Protein AF-A0A3A5MNB1-F1 (afdb_monomer_lite)

Structure (mmCIF, N/CA/C/O backbone):
data_AF-A0A3A5MNB1-F1
#
_entry.id   AF-A0A3A5MNB1-F1
#
loop_
_atom_site.group_PDB
_atom_site.id
_atom_site.type_symbol
_atom_site.label_atom_id
_atom_site.label_alt_id
_atom_site.label_comp_id
_atom_site.label_asym_id
_atom_site.label_entity_id
_atom_site.label_seq_id
_atom_site.pdbx_PDB_ins_code
_atom_site.Cartn_x
_atom_site.Cartn_y
_atom_site.Cartn_z
_atom_site.occupancy
_atom_site.B_iso_or_equiv
_atom_site.auth_seq_id
_atom_site.auth_comp_id
_atom_site.auth_asym_id
_atom_site.auth_atom_id
_atom_site.pdbx_PDB_model_num
ATOM 1 N N . MET A 1 1 ? -35.375 35.772 88.102 1.00 37.41 1 MET A N 1
ATOM 2 C CA . MET A 1 1 ? -34.578 37.012 88.128 1.00 37.41 1 MET A CA 1
ATOM 3 C C . MET A 1 1 ? -33.526 36.853 89.213 1.00 37.41 1 MET A C 1
ATOM 5 O O . MET A 1 1 ? -33.928 36.831 90.363 1.00 37.41 1 MET A O 1
ATOM 9 N N . ASP A 1 2 ? -32.268 36.664 88.779 1.00 49.31 2 ASP A N 1
ATOM 10 C CA . ASP A 1 2 ? -30.960 36.898 89.443 1.00 49.31 2 ASP A CA 1
ATOM 11 C C . ASP A 1 2 ? -30.655 36.373 90.870 1.00 49.31 2 ASP A C 1
ATOM 13 O O . ASP A 1 2 ? -31.575 36.096 91.631 1.00 49.31 2 ASP A O 1
ATOM 17 N N . PRO A 1 3 ? -29.378 36.327 91.332 1.00 60.47 3 PRO A N 1
ATOM 18 C CA . PRO A 1 3 ? -28.084 36.338 90.617 1.00 60.47 3 PRO A CA 1
ATOM 19 C C . PRO A 1 3 ? -26.981 35.405 91.219 1.00 60.47 3 PRO A C 1
ATOM 21 O O . PRO A 1 3 ? -27.085 34.886 92.323 1.00 60.47 3 PRO A O 1
ATOM 24 N N . ALA A 1 4 ? -25.887 35.257 90.458 1.00 50.78 4 ALA A N 1
ATOM 25 C CA . ALA A 1 4 ? -24.455 35.190 90.828 1.00 50.78 4 ALA A CA 1
ATOM 26 C C . ALA A 1 4 ? -23.924 34.448 92.089 1.00 50.78 4 ALA A C 1
ATOM 28 O O . ALA A 1 4 ? -24.257 34.756 93.228 1.00 50.78 4 ALA A O 1
ATOM 29 N N . GLY A 1 5 ? -22.876 33.631 91.873 1.00 47.22 5 GLY A N 1
ATOM 30 C CA . GLY A 1 5 ? -21.961 33.144 92.919 1.00 47.22 5 GLY A CA 1
ATOM 31 C C . GLY A 1 5 ? -20.650 32.536 92.381 1.00 47.22 5 GLY A C 1
ATOM 32 O O . GLY A 1 5 ? -20.536 31.327 92.217 1.00 47.22 5 GLY A O 1
ATOM 33 N N . HIS A 1 6 ? -19.643 33.376 92.110 1.00 47.00 6 HIS A N 1
ATOM 34 C CA . HIS A 1 6 ? -18.203 33.018 92.053 1.00 47.00 6 HIS A CA 1
ATOM 35 C C . HIS A 1 6 ? -17.701 32.557 93.457 1.00 47.00 6 HIS A C 1
ATOM 37 O O . HIS A 1 6 ? -18.416 32.877 94.406 1.00 47.00 6 HIS A O 1
ATOM 43 N N . PRO A 1 7 ? -16.510 31.914 93.691 1.00 57.72 7 PRO A N 1
ATOM 44 C CA . PRO A 1 7 ? -15.213 32.197 93.038 1.00 57.72 7 PRO A CA 1
ATOM 45 C C . PRO A 1 7 ? -14.119 31.078 92.932 1.00 57.72 7 PRO A C 1
ATOM 47 O O . PRO A 1 7 ? -14.108 30.059 93.611 1.00 57.72 7 PRO A O 1
ATOM 50 N N . ARG A 1 8 ? -13.130 31.376 92.069 1.00 53.75 8 ARG A N 1
ATOM 51 C CA . ARG A 1 8 ? -11.650 31.204 92.137 1.00 53.75 8 ARG A CA 1
ATOM 52 C C . ARG A 1 8 ? -11.013 30.124 93.040 1.00 53.75 8 ARG A C 1
ATOM 54 O O . ARG A 1 8 ? -11.062 30.241 94.260 1.00 53.75 8 ARG A O 1
ATOM 61 N N . ARG A 1 9 ? -10.139 29.287 92.445 1.00 47.34 9 ARG A N 1
ATOM 62 C CA . ARG A 1 9 ? -8.848 28.860 93.042 1.00 47.34 9 ARG A CA 1
ATOM 63 C C . ARG A 1 9 ? -7.743 28.696 91.984 1.00 47.34 9 ARG A C 1
ATOM 65 O O . ARG A 1 9 ? -7.874 27.923 91.046 1.00 47.34 9 ARG A O 1
ATOM 72 N N . ALA A 1 10 ? -6.642 29.410 92.194 1.00 47.03 10 ALA A N 1
ATOM 73 C CA . ALA A 1 10 ? -5.280 29.112 91.731 1.00 47.03 10 ALA A CA 1
ATOM 74 C C . ALA A 1 10 ? -4.413 28.934 93.005 1.00 47.03 10 ALA A C 1
ATOM 76 O O . ALA A 1 10 ? -4.957 29.100 94.101 1.00 47.03 10 ALA A O 1
ATOM 77 N N . PRO A 1 11 ? -3.076 28.779 92.962 1.00 63.47 11 PRO A N 1
ATOM 78 C CA . PRO A 1 11 ? -2.159 28.120 92.022 1.00 63.47 11 PRO A CA 1
ATOM 79 C C . PRO A 1 11 ? -1.345 27.019 92.761 1.00 63.47 11 PRO A C 1
ATOM 81 O O . PRO A 1 11 ? -1.539 26.816 93.957 1.00 63.47 11 PRO A O 1
ATOM 84 N N . ARG A 1 12 ? -0.379 26.355 92.102 1.00 49.97 12 ARG A N 1
ATOM 85 C CA . ARG A 1 12 ? 0.933 26.006 92.706 1.00 49.97 12 ARG A CA 1
ATOM 86 C C . ARG A 1 12 ? 1.904 25.450 91.661 1.00 49.97 12 ARG A C 1
ATOM 88 O O . ARG A 1 12 ? 1.736 24.358 91.132 1.00 49.97 12 ARG A O 1
ATOM 95 N N . GLN A 1 13 ? 2.933 26.249 91.395 1.00 53.44 13 GLN A N 1
ATOM 96 C CA . GLN A 1 13 ? 4.194 25.845 90.784 1.00 53.44 13 GLN A CA 1
ATOM 97 C C . GLN A 1 13 ? 4.962 24.934 91.752 1.00 53.44 13 GLN A C 1
ATOM 99 O O . GLN A 1 13 ? 4.942 25.199 92.950 1.00 53.44 13 GLN A O 1
ATOM 104 N N . CYS A 1 14 ? 5.682 23.934 91.237 1.00 44.31 14 CYS A N 1
ATOM 105 C CA . CYS A 1 14 ? 7.037 23.564 91.675 1.00 44.31 14 CYS A CA 1
ATOM 106 C C . CYS A 1 14 ? 7.476 22.274 90.977 1.00 44.31 14 CYS A C 1
ATOM 108 O O . CYS A 1 14 ? 6.927 21.220 91.270 1.00 44.31 14 CYS A O 1
ATOM 110 N N . ALA A 1 15 ? 8.501 22.338 90.125 1.00 54.41 15 ALA A N 1
ATOM 111 C CA . ALA A 1 15 ? 9.649 21.428 90.212 1.00 54.41 15 ALA A CA 1
ATOM 112 C C . ALA A 1 15 ? 10.662 21.710 89.093 1.00 54.41 15 ALA A C 1
ATOM 114 O O . ALA A 1 15 ? 10.531 21.278 87.952 1.00 54.41 15 ALA A O 1
ATOM 115 N N . ARG A 1 16 ? 11.738 22.394 89.487 1.00 53.56 16 ARG A N 1
ATOM 116 C CA . ARG A 1 16 ? 13.081 22.258 88.911 1.00 53.56 16 ARG A CA 1
ATOM 117 C C . ARG A 1 16 ? 13.456 20.779 88.740 1.00 53.56 16 ARG A C 1
ATOM 119 O O . ARG A 1 16 ? 13.298 20.027 89.699 1.00 53.56 16 ARG A O 1
ATOM 126 N N . ARG A 1 17 ? 14.134 20.426 87.640 1.00 51.06 17 ARG A N 1
ATOM 127 C CA . ARG A 1 17 ? 15.332 19.545 87.607 1.00 51.06 17 ARG A CA 1
ATOM 128 C C . ARG A 1 17 ? 15.901 19.519 86.178 1.00 51.06 17 ARG A C 1
ATOM 130 O O . ARG A 1 17 ? 15.206 19.164 85.244 1.00 51.06 17 ARG A O 1
ATOM 137 N N . ARG A 1 18 ? 17.045 20.174 85.963 1.00 51.56 18 ARG A N 1
ATOM 138 C CA . ARG A 1 18 ? 18.427 19.637 85.943 1.00 51.56 18 ARG A CA 1
ATOM 139 C C . ARG A 1 18 ? 18.874 19.154 84.552 1.00 51.56 18 ARG A C 1
ATOM 141 O O . ARG A 1 18 ? 18.341 18.209 83.992 1.00 51.56 18 ARG A O 1
ATOM 148 N N . HIS A 1 19 ? 19.902 19.855 84.079 1.00 50.97 19 HIS A N 1
ATOM 149 C CA . HIS A 1 19 ? 20.820 19.600 82.973 1.00 50.97 19 HIS A CA 1
ATOM 150 C C . HIS A 1 19 ? 21.087 18.129 82.617 1.00 50.97 19 HIS A C 1
ATOM 152 O O . HIS A 1 19 ? 21.447 17.332 83.480 1.00 50.97 19 HIS A O 1
ATOM 158 N N . ALA A 1 20 ? 21.083 17.837 81.314 1.00 51.41 20 ALA A N 1
ATOM 159 C CA . ALA A 1 20 ? 21.843 16.737 80.727 1.00 51.41 20 ALA A CA 1
ATOM 160 C C . ALA A 1 20 ? 22.465 17.204 79.400 1.00 51.41 20 ALA A C 1
ATOM 162 O O . ALA A 1 20 ? 21.772 17.468 78.418 1.00 51.41 20 ALA A O 1
ATOM 163 N N . ALA A 1 21 ? 23.789 17.344 79.403 1.00 52.84 21 ALA A N 1
ATOM 164 C CA . ALA A 1 21 ? 24.603 17.685 78.247 1.00 52.84 21 ALA A CA 1
ATOM 165 C C . ALA A 1 21 ? 24.550 16.561 77.194 1.00 52.84 21 ALA A C 1
ATOM 167 O O . ALA A 1 21 ? 24.907 15.418 77.480 1.00 52.84 21 ALA A O 1
ATOM 168 N N . ARG A 1 22 ? 24.128 16.877 75.962 1.00 53.31 22 ARG A N 1
ATOM 169 C CA . ARG A 1 22 ? 24.189 15.954 74.816 1.00 53.31 22 ARG A CA 1
ATOM 170 C C . ARG A 1 22 ? 25.455 16.214 74.000 1.00 53.31 22 ARG A C 1
ATOM 172 O O . ARG A 1 22 ? 25.640 17.291 73.445 1.00 53.31 22 ARG A O 1
ATOM 179 N N . ARG A 1 23 ? 26.315 15.194 73.944 1.00 56.03 23 ARG A N 1
ATOM 180 C CA . ARG A 1 23 ? 27.552 15.127 73.151 1.00 56.03 23 ARG A CA 1
ATOM 181 C C . ARG A 1 23 ? 27.249 15.228 71.642 1.00 56.03 23 ARG A C 1
ATOM 183 O O . ARG A 1 23 ? 26.359 14.513 71.181 1.00 56.03 23 ARG A O 1
ATOM 190 N N . PRO A 1 24 ? 27.988 16.034 70.856 1.00 52.94 24 PRO A N 1
ATOM 191 C CA . PRO A 1 24 ? 27.863 16.063 69.406 1.00 52.94 24 PRO A CA 1
ATOM 192 C C . PRO A 1 24 ? 28.887 15.109 68.779 1.00 52.94 24 PRO A C 1
ATOM 194 O O . PRO A 1 24 ? 30.092 15.310 68.884 1.00 52.94 24 PRO A O 1
ATOM 197 N N . GLY A 1 25 ? 28.426 14.058 68.108 1.00 57.09 25 GLY A N 1
ATOM 198 C CA . GLY A 1 25 ? 29.316 13.206 67.324 1.00 57.09 25 GLY A CA 1
ATOM 199 C C . GLY A 1 25 ? 28.624 11.939 66.852 1.00 57.09 25 GLY A C 1
ATOM 200 O O . GLY A 1 25 ? 27.993 11.265 67.653 1.00 57.09 25 GLY A O 1
ATOM 201 N N . LEU A 1 26 ? 28.795 11.622 65.563 1.00 54.38 26 LEU A N 1
ATOM 202 C CA . LEU A 1 26 ? 28.303 10.431 64.843 1.00 54.38 26 LEU A CA 1
ATOM 203 C C . LEU A 1 26 ? 26.939 10.555 64.136 1.00 54.38 26 LEU A C 1
ATOM 205 O O . LEU A 1 26 ? 26.104 9.663 64.214 1.00 54.38 26 LEU A O 1
ATOM 209 N N . VAL A 1 27 ? 26.739 11.605 63.330 1.00 55.19 27 VAL A N 1
ATOM 210 C CA . VAL A 1 27 ? 25.650 11.632 62.317 1.00 55.19 27 VAL A CA 1
ATOM 211 C C . VAL A 1 27 ? 26.186 11.570 60.872 1.00 55.19 27 VAL A C 1
ATOM 213 O O . VAL A 1 27 ? 25.425 11.570 59.911 1.00 55.19 27 VAL A O 1
ATOM 216 N N . ARG A 1 28 ? 27.507 11.462 60.655 1.00 56.56 28 ARG A N 1
ATOM 217 C CA . ARG A 1 28 ? 28.098 11.738 59.326 1.00 56.56 28 ARG A CA 1
ATOM 218 C C . ARG A 1 28 ? 28.548 10.556 58.462 1.00 56.56 28 ARG A C 1
ATOM 220 O O . ARG A 1 28 ? 29.124 10.801 57.409 1.00 56.56 28 ARG A O 1
ATOM 227 N N . ALA A 1 29 ? 28.257 9.302 58.814 1.00 53.03 29 ALA A N 1
ATOM 228 C CA . ALA A 1 29 ? 28.858 8.160 58.103 1.00 53.03 29 ALA A CA 1
ATOM 229 C C . ALA A 1 29 ? 27.889 7.109 57.527 1.00 53.03 29 ALA A C 1
ATOM 231 O O . ALA A 1 29 ? 28.344 6.044 57.124 1.00 53.03 29 ALA A O 1
ATOM 232 N N . ARG A 1 30 ? 26.572 7.364 57.439 1.00 54.22 30 ARG A N 1
ATOM 233 C CA . ARG A 1 30 ? 25.619 6.331 56.962 1.00 54.22 30 ARG A CA 1
ATOM 234 C C . ARG A 1 30 ? 24.941 6.587 55.616 1.00 54.22 30 ARG A C 1
ATOM 236 O O . ARG A 1 30 ? 24.311 5.677 55.092 1.00 54.22 30 ARG A O 1
ATOM 243 N N . ASN A 1 31 ? 25.112 7.760 55.000 1.00 55.84 31 ASN A N 1
ATOM 244 C CA . ASN A 1 31 ? 24.263 8.159 53.866 1.00 55.84 31 ASN A CA 1
ATOM 245 C C . ASN A 1 31 ? 24.917 8.127 52.467 1.00 55.84 31 ASN A C 1
ATOM 247 O O . ASN A 1 31 ? 24.410 8.741 51.535 1.00 55.84 31 ASN A O 1
ATOM 251 N N . ARG A 1 32 ? 26.044 7.422 52.278 1.00 52.84 32 ARG A N 1
ATOM 252 C CA . ARG A 1 32 ? 26.660 7.278 50.937 1.00 52.84 32 ARG A CA 1
ATOM 253 C C . ARG A 1 32 ? 26.306 5.978 50.206 1.00 52.84 32 ARG A C 1
ATOM 255 O O . ARG A 1 32 ? 26.454 5.921 48.991 1.00 52.84 32 ARG A O 1
ATOM 262 N N . ARG A 1 33 ? 25.793 4.952 50.898 1.00 52.28 33 ARG A N 1
ATOM 263 C CA . ARG A 1 33 ? 25.429 3.658 50.276 1.00 52.28 33 ARG A CA 1
ATOM 264 C C . ARG A 1 33 ? 23.977 3.573 49.783 1.00 52.28 33 ARG A C 1
ATOM 266 O O . ARG A 1 33 ? 23.669 2.688 48.996 1.00 52.28 33 ARG A O 1
ATOM 273 N N . ALA A 1 34 ? 23.104 4.505 50.172 1.00 52.91 34 ALA A N 1
ATOM 274 C CA . ALA A 1 34 ? 21.689 4.497 49.779 1.00 52.91 34 ALA A CA 1
ATOM 275 C C . ALA A 1 34 ? 21.407 5.115 48.391 1.00 52.91 34 ALA A C 1
ATOM 277 O O . ALA A 1 34 ? 20.325 4.934 47.847 1.00 52.91 34 ALA A O 1
ATOM 278 N N . ARG A 1 35 ? 22.374 5.811 47.774 1.00 52.25 35 ARG A N 1
ATOM 279 C CA . ARG A 1 35 ? 22.171 6.541 46.504 1.00 52.25 35 ARG A CA 1
ATOM 280 C C . ARG A 1 35 ? 22.392 5.729 45.220 1.00 52.25 35 ARG A C 1
ATOM 282 O O . ARG A 1 35 ? 22.275 6.286 44.138 1.00 52.25 35 ARG A O 1
ATOM 289 N N . ARG A 1 36 ? 22.707 4.431 45.308 1.00 53.47 36 ARG A N 1
ATOM 290 C CA . ARG A 1 36 ? 23.006 3.570 44.140 1.00 53.47 36 ARG A CA 1
ATOM 291 C C . ARG A 1 36 ? 21.905 2.552 43.797 1.00 53.47 36 ARG A C 1
ATOM 293 O O . ARG A 1 36 ? 22.197 1.556 43.152 1.00 53.47 36 ARG A O 1
ATOM 300 N N . ARG A 1 37 ? 20.657 2.758 44.238 1.00 57.97 37 ARG A N 1
ATOM 301 C CA . ARG A 1 37 ? 19.540 1.814 43.992 1.00 57.97 37 ARG A CA 1
ATOM 302 C C . ARG A 1 37 ? 18.418 2.342 43.084 1.00 57.97 37 ARG A C 1
ATOM 304 O O . ARG A 1 37 ? 17.466 1.616 42.847 1.00 57.97 37 ARG A O 1
ATOM 311 N N . HIS A 1 38 ? 18.534 3.562 42.553 1.00 59.31 38 HIS A N 1
ATOM 312 C CA . HIS A 1 38 ? 17.475 4.199 41.747 1.00 59.31 38 HIS A CA 1
ATOM 313 C C . HIS A 1 38 ? 17.846 4.475 40.283 1.00 59.31 38 HIS A C 1
ATOM 315 O O . HIS A 1 38 ? 17.086 5.134 39.582 1.00 59.31 38 HIS A O 1
ATOM 321 N N . LEU A 1 39 ? 18.986 3.979 39.795 1.00 62.22 39 LEU A N 1
ATOM 322 C CA . LEU A 1 39 ? 19.275 4.019 38.361 1.00 62.22 39 LEU A CA 1
ATOM 323 C C . LEU A 1 39 ? 18.519 2.857 37.710 1.00 62.22 39 LEU A C 1
ATOM 325 O O . LEU A 1 39 ? 19.043 1.751 37.607 1.00 62.22 39 LEU A O 1
ATOM 329 N N . GLY A 1 40 ? 17.252 3.099 37.360 1.00 71.12 40 GLY A N 1
ATOM 330 C CA . GLY A 1 40 ? 16.508 2.224 36.454 1.00 71.12 40 GLY A CA 1
ATOM 331 C C . GLY A 1 40 ? 17.258 2.073 35.124 1.00 71.12 40 GLY A C 1
ATOM 332 O O . GLY A 1 40 ? 18.149 2.881 34.838 1.00 71.12 40 GLY A O 1
ATOM 333 N N . PRO A 1 41 ? 16.947 1.043 34.317 1.00 74.81 41 PRO A N 1
ATOM 334 C CA . PRO A 1 41 ? 17.569 0.890 33.010 1.00 74.81 41 PRO A CA 1
ATOM 335 C C . PRO A 1 41 ? 17.393 2.198 32.236 1.00 74.81 41 PRO A C 1
ATOM 337 O O . PRO A 1 41 ? 16.278 2.702 32.105 1.00 74.81 41 PRO A O 1
ATOM 340 N N . VAL A 1 42 ? 18.504 2.779 31.779 1.00 67.62 42 VAL A N 1
ATOM 341 C CA . V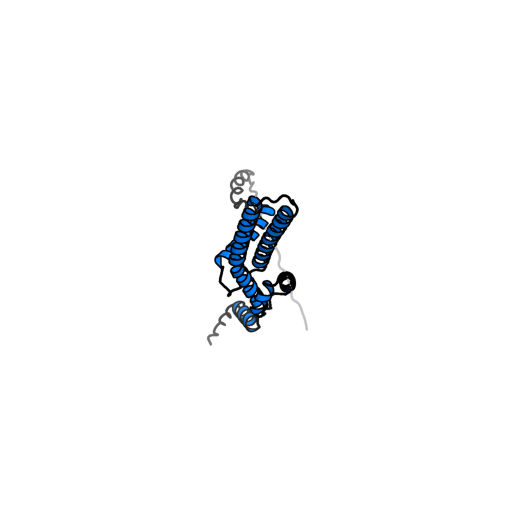AL A 1 42 ? 18.469 3.926 30.874 1.00 67.62 42 VAL A CA 1
ATOM 342 C C . VAL A 1 42 ? 17.827 3.413 29.593 1.00 67.62 42 VAL A C 1
ATOM 344 O O . VAL A 1 42 ? 18.467 2.704 28.818 1.00 67.62 42 VAL A O 1
ATOM 347 N N . VAL A 1 43 ? 16.538 3.699 29.414 1.00 74.56 43 VAL A N 1
ATOM 348 C CA . VAL A 1 43 ? 15.846 3.454 28.152 1.00 74.56 43 VAL A CA 1
ATOM 349 C C . VAL A 1 43 ? 16.493 4.398 27.150 1.00 74.56 43 VAL A C 1
ATOM 351 O O . VAL A 1 43 ? 16.275 5.607 27.175 1.00 74.56 43 VAL A O 1
ATOM 354 N N . VAL A 1 44 ? 17.391 3.853 26.333 1.00 75.75 44 VAL A N 1
ATOM 355 C CA . VAL A 1 44 ? 17.963 4.577 25.204 1.00 75.75 44 VAL A CA 1
ATOM 356 C C . VAL A 1 44 ? 16.842 4.697 24.184 1.00 75.75 44 VAL A C 1
ATOM 358 O O . VAL A 1 44 ? 16.573 3.757 23.437 1.00 75.75 44 VAL A O 1
ATOM 361 N N . GLU A 1 45 ? 16.145 5.832 24.211 1.00 75.19 45 GLU A N 1
ATOM 362 C CA . GLU A 1 45 ? 15.116 6.145 23.227 1.00 75.19 45 GLU A CA 1
ATOM 363 C C . GLU A 1 45 ? 15.728 6.037 21.823 1.00 75.19 45 GLU A C 1
ATOM 365 O O . GLU A 1 45 ? 16.799 6.608 21.564 1.00 75.19 45 GLU A O 1
ATOM 370 N N . PRO A 1 46 ? 15.108 5.280 20.903 1.00 71.00 46 PRO A N 1
ATOM 371 C CA . PRO A 1 46 ? 15.581 5.235 19.535 1.00 71.00 46 PRO A CA 1
ATOM 372 C C . PRO A 1 46 ? 15.559 6.657 18.974 1.00 71.00 46 PRO A C 1
ATOM 374 O O . PRO A 1 46 ? 14.554 7.359 19.066 1.00 71.00 46 PRO A O 1
ATOM 377 N N . GLY A 1 47 ? 16.671 7.077 18.363 1.00 81.12 47 GLY A N 1
ATOM 378 C CA . GLY A 1 47 ? 16.715 8.353 17.654 1.00 81.12 47 GLY A CA 1
ATOM 379 C C . GLY A 1 47 ? 15.540 8.470 16.669 1.00 81.12 47 GLY A C 1
ATOM 380 O O . GLY A 1 47 ? 15.069 7.447 16.156 1.00 81.12 47 GLY A O 1
ATOM 381 N N . PRO A 1 48 ? 15.070 9.692 16.369 1.00 81.25 48 PRO A N 1
ATOM 382 C CA . PRO A 1 48 ? 13.804 9.924 15.669 1.00 81.25 48 PRO A CA 1
ATOM 383 C C . PRO A 1 48 ? 13.695 9.142 14.351 1.00 81.25 48 PRO A C 1
ATOM 385 O O . PRO A 1 48 ? 12.657 8.555 14.057 1.00 81.25 48 PRO A O 1
ATOM 388 N N . LEU A 1 49 ? 14.796 9.024 13.605 1.00 81.19 49 LEU A N 1
ATOM 389 C CA . LEU A 1 49 ? 14.851 8.274 12.347 1.00 81.19 49 LEU A CA 1
ATOM 390 C C . LEU A 1 49 ? 14.623 6.763 12.530 1.00 81.19 49 LEU A C 1
ATOM 392 O O . LEU A 1 49 ? 13.951 6.130 11.719 1.00 81.19 49 LEU A O 1
ATOM 396 N N . ARG A 1 50 ? 15.133 6.176 13.619 1.00 79.88 50 ARG A N 1
ATOM 397 C CA . ARG A 1 50 ? 14.956 4.746 13.923 1.00 79.88 50 ARG A CA 1
ATOM 398 C C . ARG A 1 50 ? 13.532 4.454 14.379 1.00 79.88 50 ARG A C 1
ATOM 400 O O . ARG A 1 50 ? 12.984 3.421 14.013 1.00 79.88 50 ARG A O 1
ATOM 407 N N . ALA A 1 51 ? 12.918 5.374 15.123 1.00 81.25 51 ALA A N 1
ATOM 408 C CA . ALA A 1 51 ? 11.524 5.256 15.538 1.00 81.25 51 ALA A CA 1
ATOM 409 C C . ALA A 1 51 ? 10.561 5.303 14.339 1.00 81.25 51 ALA A C 1
ATOM 411 O O . ALA A 1 51 ? 9.580 4.564 14.296 1.00 81.25 51 ALA A O 1
ATOM 412 N N . VAL A 1 52 ? 10.845 6.154 13.351 1.00 80.50 52 VAL A N 1
ATOM 413 C CA . VAL A 1 52 ? 10.074 6.251 12.102 1.00 80.50 52 VAL A CA 1
ATOM 414 C C . VAL A 1 52 ? 10.219 4.972 11.273 1.00 80.50 52 VAL A C 1
ATOM 416 O O . VAL A 1 52 ? 9.216 4.366 10.899 1.00 80.50 52 VAL A O 1
ATOM 419 N N . ALA A 1 53 ? 11.452 4.500 11.066 1.00 79.50 53 ALA A N 1
ATOM 420 C CA . ALA A 1 53 ? 11.712 3.262 10.331 1.00 79.50 53 ALA A CA 1
ATOM 421 C C . ALA A 1 53 ? 11.076 2.030 11.003 1.00 79.50 53 ALA A C 1
ATOM 423 O O . ALA A 1 53 ? 10.500 1.185 10.323 1.00 79.50 53 ALA A O 1
ATOM 424 N N . ALA A 1 54 ? 11.118 1.946 12.337 1.00 80.56 54 ALA A N 1
ATOM 425 C CA . ALA A 1 54 ? 10.492 0.858 13.085 1.00 80.56 54 ALA A CA 1
ATOM 426 C C . ALA A 1 54 ? 8.962 0.843 12.931 1.00 80.56 54 ALA A C 1
ATOM 428 O O . ALA A 1 54 ? 8.368 -0.227 12.824 1.00 80.56 54 ALA A O 1
ATOM 429 N N . GLN A 1 55 ? 8.318 2.013 12.875 1.00 82.12 55 GLN A N 1
ATOM 430 C CA . GLN A 1 55 ? 6.874 2.105 12.637 1.00 82.12 55 GLN A CA 1
ATOM 431 C C . GLN A 1 55 ? 6.496 1.673 11.218 1.00 82.12 55 GLN A C 1
ATOM 433 O O . GLN A 1 55 ? 5.518 0.947 11.049 1.00 82.12 55 GLN A O 1
ATOM 438 N N . ALA A 1 56 ? 7.290 2.068 10.219 1.00 80.31 56 ALA A N 1
ATOM 439 C CA . ALA A 1 56 ? 7.104 1.634 8.839 1.00 80.31 56 ALA A CA 1
ATOM 440 C C . ALA A 1 56 ? 7.252 0.110 8.708 1.00 80.31 56 ALA A C 1
ATOM 442 O O . ALA A 1 56 ? 6.356 -0.567 8.204 1.00 80.31 56 ALA A O 1
ATOM 443 N N . ALA A 1 57 ? 8.348 -0.441 9.236 1.00 79.75 57 ALA A N 1
ATOM 444 C CA . ALA A 1 57 ? 8.619 -1.875 9.208 1.00 79.75 57 ALA A CA 1
ATOM 445 C C . ALA A 1 57 ? 7.554 -2.679 9.971 1.00 79.75 57 ALA A C 1
ATOM 447 O O . ALA A 1 57 ? 7.087 -3.704 9.481 1.00 79.75 57 ALA A O 1
ATOM 448 N N . GLY A 1 58 ? 7.121 -2.190 11.137 1.00 81.06 58 GLY A N 1
ATOM 449 C CA . GLY A 1 58 ? 6.054 -2.809 11.923 1.00 81.06 58 GLY A CA 1
ATOM 450 C C . GLY A 1 58 ? 4.711 -2.836 11.191 1.00 81.06 58 GLY A C 1
ATOM 451 O O . GLY A 1 58 ? 3.999 -3.835 11.265 1.00 81.06 58 GLY A O 1
ATOM 452 N N . ALA A 1 59 ? 4.381 -1.785 10.435 1.00 81.44 59 ALA A N 1
ATOM 453 C CA . ALA A 1 59 ? 3.175 -1.755 9.612 1.00 81.44 59 ALA A CA 1
ATOM 454 C C . ALA A 1 59 ? 3.239 -2.778 8.470 1.00 81.44 59 ALA A C 1
ATOM 456 O O . ALA A 1 59 ? 2.311 -3.565 8.306 1.00 81.44 59 ALA A O 1
ATOM 457 N N . VAL A 1 60 ? 4.349 -2.823 7.725 1.00 79.94 60 VAL A N 1
ATOM 458 C CA . VAL A 1 60 ? 4.538 -3.796 6.635 1.00 79.94 60 VAL A CA 1
ATOM 459 C C . VAL A 1 60 ? 4.476 -5.232 7.168 1.00 79.94 60 VAL A C 1
ATOM 461 O O . VAL A 1 60 ? 3.795 -6.072 6.583 1.00 79.94 60 VAL A O 1
ATOM 464 N N . ALA A 1 61 ? 5.111 -5.506 8.312 1.00 78.62 61 ALA A N 1
ATOM 465 C CA . ALA A 1 61 ? 5.083 -6.820 8.952 1.00 78.62 61 ALA A CA 1
ATOM 466 C C . ALA A 1 61 ? 3.678 -7.216 9.444 1.00 78.62 61 ALA A C 1
ATOM 468 O O . ALA A 1 61 ? 3.268 -8.360 9.259 1.00 78.62 61 ALA A O 1
ATOM 469 N N . SER A 1 62 ? 2.921 -6.279 10.028 1.00 82.62 62 SER A N 1
ATOM 470 C CA . SER A 1 62 ? 1.529 -6.511 10.450 1.00 82.62 62 SER A CA 1
ATOM 471 C C . SER A 1 62 ? 0.645 -6.896 9.266 1.00 82.62 62 SER A C 1
ATOM 473 O O . SER A 1 62 ? -0.054 -7.912 9.305 1.00 82.62 62 SER A O 1
ATOM 475 N N . VAL A 1 63 ? 0.737 -6.128 8.177 1.00 78.50 63 VAL A N 1
ATOM 476 C CA . VAL A 1 63 ? -0.051 -6.361 6.965 1.00 78.50 63 VAL A CA 1
ATOM 477 C C . VAL A 1 63 ? 0.329 -7.688 6.309 1.00 78.50 63 VAL A C 1
ATOM 479 O O . VAL A 1 63 ? -0.559 -8.460 5.949 1.00 78.50 63 VAL A O 1
ATOM 482 N N . ALA A 1 64 ? 1.625 -8.006 6.232 1.00 76.69 64 ALA A N 1
ATOM 483 C CA . ALA A 1 64 ? 2.099 -9.298 5.741 1.00 76.69 64 ALA A CA 1
ATOM 484 C C . ALA A 1 64 ? 1.596 -10.472 6.605 1.00 76.69 64 ALA A C 1
ATOM 486 O O . ALA A 1 64 ? 1.204 -11.505 6.071 1.00 76.69 64 ALA A O 1
ATOM 487 N N . GLY A 1 65 ? 1.519 -10.306 7.930 1.00 78.12 65 GLY A N 1
ATOM 488 C CA . GLY A 1 65 ? 0.957 -11.312 8.839 1.00 78.12 65 GLY A CA 1
ATOM 489 C C . GLY A 1 65 ? -0.565 -11.486 8.729 1.00 78.12 65 GLY A C 1
ATOM 490 O O . GLY A 1 65 ? -1.112 -12.488 9.184 1.00 78.12 65 GLY A O 1
ATOM 491 N N . GLN A 1 66 ? -1.269 -10.529 8.121 1.00 81.19 66 GLN A N 1
ATOM 492 C CA . GLN A 1 66 ? -2.729 -10.522 7.962 1.00 81.19 66 GLN A CA 1
ATOM 493 C C . GLN A 1 66 ? -3.130 -10.471 6.482 1.00 81.19 66 GLN A C 1
ATOM 495 O O . GLN A 1 66 ? -4.183 -9.933 6.135 1.00 81.19 66 GLN A O 1
ATOM 500 N N . TYR A 1 67 ? -2.283 -11.042 5.628 1.00 73.94 67 TYR A N 1
ATOM 501 C CA . TYR A 1 67 ? -2.272 -10.890 4.175 1.00 73.94 67 TYR A CA 1
ATOM 502 C C . TYR A 1 67 ? -3.650 -10.976 3.493 1.00 73.94 67 TYR A C 1
ATOM 504 O O . TYR A 1 67 ? -3.998 -10.104 2.706 1.00 73.94 67 TYR A O 1
ATOM 512 N N . ALA A 1 68 ? -4.467 -11.977 3.840 1.00 83.00 68 ALA A N 1
ATOM 513 C CA . ALA A 1 68 ? -5.812 -12.182 3.279 1.00 83.00 68 ALA A CA 1
ATOM 514 C C . ALA A 1 68 ? -6.936 -12.035 4.324 1.00 83.00 68 ALA A C 1
ATOM 516 O O . ALA A 1 68 ? -8.032 -12.573 4.169 1.00 83.00 68 ALA A O 1
ATOM 517 N N . ARG A 1 69 ? -6.674 -11.335 5.435 1.00 82.94 69 ARG A N 1
ATOM 518 C CA . ARG A 1 69 ? -7.665 -11.144 6.501 1.00 82.94 69 ARG A CA 1
ATOM 519 C C . ARG A 1 69 ? -8.455 -9.861 6.254 1.00 82.94 69 ARG A C 1
ATOM 521 O O . ARG A 1 69 ? -7.936 -8.768 6.453 1.00 82.94 69 ARG A O 1
ATOM 528 N N . PHE A 1 70 ? -9.717 -9.980 5.852 1.00 79.56 70 PHE A N 1
ATOM 529 C CA . PHE A 1 70 ? -10.606 -8.832 5.591 1.00 79.56 70 PHE A CA 1
ATOM 530 C C . PHE A 1 70 ? -11.382 -8.354 6.830 1.00 79.56 70 PHE A C 1
ATOM 532 O O . PHE A 1 70 ? -12.062 -7.331 6.787 1.00 79.56 70 PHE A O 1
ATOM 539 N N . SER A 1 71 ? -11.281 -9.084 7.943 1.00 73.38 71 SER A N 1
ATOM 540 C CA . SER A 1 71 ? -11.956 -8.778 9.205 1.00 73.38 71 SER A CA 1
ATOM 541 C C . SER A 1 71 ? -10.992 -8.227 10.258 1.00 73.38 71 SER A C 1
ATOM 543 O O . SER A 1 71 ? -9.822 -8.610 10.321 1.00 73.38 71 SER A O 1
ATOM 545 N N . GLY A 1 72 ? -11.506 -7.347 11.118 1.00 76.25 72 GLY A N 1
ATOM 546 C CA . GLY A 1 72 ? -10.749 -6.692 12.186 1.00 76.25 72 GLY A CA 1
ATOM 547 C C . GLY A 1 72 ? -10.554 -5.198 11.940 1.00 76.25 72 GLY A C 1
ATOM 548 O O . GLY A 1 72 ? -11.006 -4.663 10.932 1.00 76.25 72 GLY A O 1
ATOM 549 N N . ARG A 1 73 ? -9.884 -4.532 12.883 1.00 70.12 73 ARG A N 1
ATOM 550 C CA . ARG A 1 73 ? -9.604 -3.093 12.825 1.00 70.12 73 ARG A CA 1
ATOM 551 C C . ARG A 1 73 ? -8.155 -2.862 12.427 1.00 70.12 73 ARG A C 1
ATOM 553 O O . ARG A 1 73 ? -7.265 -3.491 12.995 1.00 70.12 73 ARG A O 1
ATOM 560 N N . ALA A 1 74 ? -7.918 -1.953 11.491 1.00 74.88 74 ALA A N 1
ATOM 561 C CA . ALA A 1 74 ? -6.566 -1.476 11.207 1.00 74.88 74 ALA A CA 1
ATOM 562 C C . ALA A 1 74 ? -6.263 -0.275 12.113 1.00 74.88 74 ALA A C 1
ATOM 564 O O . ALA A 1 74 ? -7.171 0.474 12.484 1.00 74.88 74 ALA A O 1
ATOM 565 N N . THR A 1 75 ? -4.996 -0.012 12.447 1.00 80.31 75 THR A N 1
ATOM 566 C CA . THR A 1 75 ? -4.606 1.232 13.160 1.00 80.31 75 THR A CA 1
ATOM 567 C C . THR A 1 75 ? -4.241 2.346 12.177 1.00 80.31 75 THR A C 1
ATOM 569 O O . THR A 1 75 ? -3.911 2.073 11.020 1.00 80.31 75 THR A O 1
ATOM 572 N N . ARG A 1 76 ? -4.470 3.634 12.517 1.00 78.38 76 ARG A N 1
ATOM 573 C CA . ARG A 1 76 ? -4.368 4.714 11.496 1.00 78.38 76 ARG A CA 1
ATOM 574 C C . ARG A 1 76 ? -2.946 4.782 10.952 1.00 78.38 76 ARG A C 1
ATOM 576 O O . ARG A 1 76 ? -2.746 4.939 9.756 1.00 78.38 76 ARG A O 1
ATOM 583 N N . ARG A 1 77 ? -1.980 4.565 11.846 1.00 81.19 77 ARG A N 1
ATOM 584 C CA . ARG A 1 77 ? -0.554 4.484 11.535 1.00 81.19 77 ARG A CA 1
ATOM 585 C C . ARG A 1 77 ? -0.235 3.341 10.576 1.00 81.19 77 ARG A C 1
ATOM 587 O O . ARG A 1 77 ? 0.483 3.573 9.618 1.00 81.19 77 ARG A O 1
ATOM 594 N N . GLU A 1 78 ? -0.786 2.150 10.796 1.00 81.75 78 GLU A N 1
ATOM 595 C CA . GLU A 1 78 ? -0.579 0.993 9.913 1.00 81.75 78 GLU A CA 1
ATOM 596 C C . GLU A 1 78 ? -1.058 1.266 8.482 1.00 81.75 78 GLU A C 1
ATOM 598 O O . GLU A 1 78 ? -0.313 1.040 7.535 1.00 81.75 78 GLU A O 1
ATOM 603 N N . PHE A 1 79 ? -2.256 1.840 8.330 1.00 83.12 79 PHE A N 1
ATOM 604 C CA . PHE A 1 79 ? -2.793 2.223 7.021 1.00 83.12 79 PHE A CA 1
ATOM 605 C C . PHE A 1 79 ? -1.911 3.251 6.303 1.00 83.12 79 PHE A C 1
ATOM 607 O O . PHE A 1 79 ? -1.602 3.084 5.124 1.00 83.12 79 PHE A O 1
ATOM 614 N N . TRP A 1 80 ? -1.482 4.303 7.005 1.00 84.88 80 TRP A N 1
ATOM 615 C CA . TRP A 1 80 ? -0.653 5.353 6.414 1.00 84.88 80 TRP A CA 1
ATOM 616 C C . TRP A 1 80 ? 0.739 4.870 6.040 1.00 84.88 80 TRP A C 1
ATOM 618 O O . TRP A 1 80 ? 1.221 5.205 4.964 1.00 84.88 80 TRP A O 1
ATOM 628 N N . TRP A 1 81 ? 1.371 4.058 6.887 1.00 84.62 81 TRP A N 1
ATOM 629 C CA . TRP A 1 81 ? 2.680 3.490 6.581 1.00 84.62 81 TRP A CA 1
ATOM 630 C C . TRP A 1 81 ? 2.622 2.497 5.424 1.00 84.62 81 TRP A C 1
ATOM 632 O O . TRP A 1 81 ? 3.487 2.543 4.553 1.00 84.62 81 TRP A O 1
ATOM 642 N N . TRP A 1 82 ? 1.583 1.660 5.369 1.00 85.38 82 TRP A N 1
ATOM 643 C CA . TRP A 1 82 ? 1.339 0.778 4.229 1.00 85.38 82 TRP A CA 1
ATOM 644 C C . TRP A 1 82 ? 1.132 1.571 2.934 1.00 85.38 82 TRP A C 1
ATOM 646 O O . TRP A 1 82 ? 1.764 1.295 1.918 1.00 85.38 82 TRP A O 1
ATOM 656 N N . THR A 1 83 ? 0.307 2.616 2.989 1.00 84.44 83 THR A N 1
ATOM 657 C CA . THR A 1 83 ? 0.048 3.501 1.848 1.00 84.44 83 THR A CA 1
ATOM 658 C C . THR A 1 83 ? 1.319 4.219 1.395 1.00 84.44 83 THR A C 1
ATOM 660 O O . THR A 1 83 ? 1.618 4.235 0.208 1.00 84.44 83 THR A O 1
ATOM 663 N N . ALA A 1 84 ? 2.104 4.776 2.321 1.00 85.81 84 ALA A N 1
ATOM 664 C CA . ALA A 1 84 ? 3.364 5.444 2.008 1.00 85.81 84 ALA A CA 1
ATOM 665 C C . ALA A 1 84 ? 4.380 4.484 1.374 1.00 85.81 84 ALA A C 1
ATOM 667 O O . ALA A 1 84 ? 5.049 4.857 0.413 1.00 85.81 84 ALA A O 1
ATOM 668 N N . PHE A 1 85 ? 4.457 3.245 1.869 1.00 87.31 85 PHE A N 1
ATOM 669 C CA . PHE A 1 85 ? 5.282 2.194 1.278 1.00 87.31 85 PHE A CA 1
ATOM 670 C C . PHE A 1 85 ? 4.874 1.901 -0.172 1.00 87.31 85 PHE A C 1
ATOM 672 O O . PHE A 1 85 ? 5.728 1.921 -1.056 1.00 87.31 85 PHE A O 1
ATOM 679 N N . LEU A 1 86 ? 3.579 1.699 -0.438 1.00 86.81 86 LEU A N 1
ATOM 680 C CA . LEU A 1 86 ? 3.082 1.459 -1.796 1.00 86.81 86 LEU A CA 1
ATOM 681 C C . LEU A 1 86 ? 3.320 2.653 -2.723 1.00 86.81 86 LEU A C 1
ATOM 683 O O . LEU A 1 86 ? 3.778 2.470 -3.848 1.00 86.81 86 LEU A O 1
ATOM 687 N N . THR A 1 87 ? 3.058 3.874 -2.253 1.00 85.94 87 THR A N 1
ATOM 688 C CA . THR A 1 87 ? 3.301 5.096 -3.029 1.00 85.94 87 THR A CA 1
ATOM 689 C C . THR A 1 87 ? 4.782 5.248 -3.361 1.00 85.94 87 THR A C 1
ATOM 691 O O . THR A 1 87 ? 5.117 5.564 -4.501 1.00 85.94 87 THR A O 1
ATOM 694 N N . ALA A 1 88 ? 5.679 4.992 -2.404 1.00 87.62 88 ALA A N 1
ATOM 695 C CA . ALA A 1 88 ? 7.121 5.034 -2.631 1.00 87.62 88 ALA A CA 1
ATOM 696 C C . ALA A 1 88 ? 7.575 3.956 -3.625 1.00 87.62 88 ALA A C 1
ATOM 698 O O . ALA A 1 88 ? 8.363 4.254 -4.519 1.00 87.62 88 ALA A O 1
ATOM 699 N N . LEU A 1 89 ? 7.041 2.734 -3.514 1.00 87.44 89 LEU A N 1
ATOM 700 C CA . LEU A 1 89 ? 7.329 1.635 -4.434 1.00 87.44 89 LEU A CA 1
ATOM 701 C C . LEU A 1 89 ? 6.913 1.985 -5.871 1.00 87.44 89 LEU A C 1
ATOM 703 O O . LEU A 1 89 ? 7.726 1.882 -6.784 1.00 87.44 89 LEU A O 1
ATOM 707 N N . VAL A 1 90 ? 5.679 2.459 -6.069 1.00 85.56 90 VAL A N 1
ATOM 708 C CA . VAL A 1 90 ? 5.173 2.866 -7.392 1.00 85.56 90 VAL A CA 1
ATOM 709 C C . VAL A 1 90 ? 5.962 4.056 -7.945 1.00 85.56 90 VAL A C 1
ATOM 711 O O . VAL A 1 90 ? 6.336 4.053 -9.114 1.00 85.56 90 VAL A O 1
ATOM 714 N N . SER A 1 91 ? 6.269 5.052 -7.110 1.00 86.56 91 SER A N 1
ATOM 715 C CA . SER A 1 91 ? 7.053 6.222 -7.528 1.00 86.56 91 SER A CA 1
ATOM 716 C C . SER A 1 91 ? 8.467 5.832 -7.956 1.00 86.56 91 SER A C 1
ATOM 718 O O . SER A 1 91 ? 8.960 6.345 -8.955 1.00 86.56 91 SER A O 1
ATOM 720 N N . ALA A 1 92 ? 9.109 4.900 -7.243 1.00 87.44 92 ALA A N 1
ATOM 721 C CA . ALA A 1 92 ? 10.426 4.387 -7.608 1.00 87.44 92 ALA A CA 1
ATOM 722 C C . ALA A 1 92 ? 10.402 3.703 -8.981 1.00 87.44 92 ALA A C 1
ATOM 724 O O . ALA A 1 92 ? 11.278 3.970 -9.800 1.00 87.44 92 ALA A O 1
ATOM 725 N N . VAL A 1 93 ? 9.375 2.891 -9.262 1.00 84.94 93 VAL A N 1
ATOM 726 C CA . VAL A 1 93 ? 9.188 2.269 -10.584 1.00 84.94 93 VAL A CA 1
ATOM 727 C C . VAL A 1 93 ? 9.046 3.333 -11.663 1.00 84.94 93 VAL A C 1
ATOM 729 O O . VAL A 1 93 ? 9.785 3.295 -12.637 1.00 84.94 93 VAL A O 1
ATOM 732 N N . VAL A 1 94 ? 8.158 4.314 -11.474 1.00 85.69 94 VAL A N 1
ATOM 733 C CA . VAL A 1 94 ? 7.944 5.395 -12.450 1.00 85.69 94 VAL A CA 1
ATOM 734 C C . VAL A 1 94 ? 9.234 6.173 -12.706 1.00 85.69 94 VAL A C 1
ATOM 736 O O . VAL A 1 94 ? 9.566 6.430 -13.858 1.00 85.69 94 VAL A O 1
ATOM 739 N N . VAL A 1 95 ? 9.989 6.513 -11.659 1.00 88.19 95 VAL A N 1
ATOM 740 C CA . VAL A 1 95 ? 11.273 7.216 -11.795 1.00 88.19 95 VAL A CA 1
ATOM 741 C C . VAL A 1 95 ? 12.277 6.373 -12.576 1.00 88.19 95 VAL A C 1
ATOM 743 O O . VAL A 1 95 ? 12.870 6.884 -13.520 1.00 88.19 95 VAL A O 1
ATOM 746 N N . VAL A 1 96 ? 12.441 5.089 -12.243 1.00 84.44 96 VAL A N 1
ATOM 747 C CA . VAL A 1 96 ? 13.330 4.184 -12.991 1.00 84.44 96 VAL A CA 1
ATOM 748 C C . VAL A 1 96 ? 12.898 4.099 -14.454 1.00 84.44 96 VAL A C 1
ATOM 750 O O . VAL A 1 96 ? 13.735 4.248 -15.336 1.00 84.44 96 VAL A O 1
ATOM 753 N N . GLN A 1 97 ? 11.601 3.946 -14.725 1.00 80.88 97 GLN A N 1
ATOM 754 C CA . GLN A 1 97 ? 11.060 3.912 -16.082 1.00 80.88 97 GLN A CA 1
ATOM 755 C C . GLN A 1 97 ? 11.400 5.207 -16.835 1.00 80.88 97 GLN A C 1
ATOM 757 O O . GLN A 1 97 ? 11.937 5.146 -17.931 1.00 80.88 97 GLN A O 1
ATOM 762 N N . LEU A 1 98 ? 11.174 6.383 -16.246 1.00 84.12 98 LEU A N 1
ATOM 763 C CA . LEU A 1 98 ? 11.486 7.667 -16.885 1.00 84.12 98 LEU A CA 1
ATOM 764 C C . LEU A 1 98 ? 12.986 7.841 -17.162 1.00 84.12 98 LEU A C 1
ATOM 766 O O . LEU A 1 98 ? 13.351 8.307 -18.240 1.00 84.12 98 LEU A O 1
ATOM 770 N N . LEU A 1 99 ? 13.847 7.434 -16.226 1.00 83.12 99 LEU A N 1
ATOM 771 C CA . LEU A 1 99 ? 15.301 7.492 -16.395 1.00 83.12 99 LEU A CA 1
ATOM 772 C C . LEU A 1 99 ? 15.784 6.547 -17.503 1.00 83.12 99 LEU A C 1
ATOM 774 O O . LEU A 1 99 ? 16.639 6.930 -18.291 1.00 83.12 99 LEU A O 1
ATOM 778 N N . VAL A 1 100 ? 15.204 5.347 -17.580 1.00 76.44 100 VAL A N 1
ATOM 779 C CA . VAL A 1 100 ? 15.565 4.312 -18.559 1.00 76.44 100 VAL A CA 1
ATOM 780 C C . VAL A 1 100 ? 14.894 4.542 -19.916 1.00 76.44 100 VAL A C 1
ATOM 782 O O . VAL A 1 100 ? 15.317 3.944 -20.893 1.00 76.44 100 VAL A O 1
ATOM 785 N N . LEU A 1 101 ? 13.787 5.294 -20.017 1.00 70.19 101 LEU A N 1
ATOM 786 C CA . LEU A 1 101 ? 13.129 5.650 -21.293 1.00 70.19 101 LEU A CA 1
ATOM 787 C C . LEU A 1 101 ? 13.726 6.911 -21.933 1.00 70.19 101 LEU A C 1
ATOM 789 O O . LEU A 1 101 ? 13.631 7.062 -23.150 1.00 70.19 101 LEU A O 1
ATOM 793 N N . GLY A 1 102 ? 14.306 7.813 -21.138 1.00 68.25 102 GLY A N 1
ATOM 794 C CA . GLY A 1 102 ? 14.809 9.108 -21.606 1.00 68.25 102 GLY A CA 1
ATOM 795 C C . GLY A 1 102 ? 16.203 9.089 -22.245 1.00 68.25 102 GLY A C 1
ATOM 796 O O . GLY A 1 102 ? 16.610 10.082 -22.837 1.00 68.25 102 GLY A O 1
ATOM 797 N N . ASP A 1 103 ? 16.934 7.984 -22.144 1.00 68.12 103 ASP A N 1
ATOM 798 C CA . ASP A 1 103 ? 18.327 7.816 -22.580 1.00 68.12 103 ASP A CA 1
ATOM 799 C C . ASP A 1 103 ? 18.483 7.422 -24.065 1.00 68.12 103 ASP A C 1
ATOM 801 O O . ASP A 1 103 ? 19.594 7.475 -24.596 1.00 68.12 103 ASP A O 1
ATOM 805 N N . GLY A 1 104 ? 17.396 7.064 -24.766 1.00 65.88 104 GLY A N 1
ATOM 806 C CA . GLY A 1 104 ? 17.317 6.947 -26.236 1.00 65.88 104 GLY A CA 1
ATOM 807 C C . GLY A 1 104 ? 18.243 5.915 -26.907 1.00 65.88 104 GLY A C 1
ATOM 808 O O . GLY A 1 104 ? 18.216 5.763 -28.125 1.00 65.88 104 GLY A O 1
ATOM 809 N N . THR A 1 105 ? 19.049 5.181 -26.139 1.00 65.56 105 THR A N 1
ATOM 810 C CA . THR A 1 105 ? 20.197 4.383 -26.612 1.00 65.56 105 THR A CA 1
ATOM 811 C C . THR A 1 105 ? 20.010 2.888 -26.338 1.00 65.56 105 THR A C 1
ATOM 813 O O . THR A 1 105 ? 20.904 2.186 -25.866 1.00 65.56 105 THR A O 1
ATOM 816 N N . ARG A 1 106 ? 18.820 2.360 -26.646 1.00 70.62 106 ARG A N 1
ATOM 817 C CA . ARG A 1 106 ? 18.451 0.979 -26.302 1.00 70.62 106 ARG A CA 1
ATOM 818 C C . ARG A 1 106 ? 18.754 -0.030 -27.411 1.00 70.62 106 ARG A C 1
ATOM 820 O O . ARG A 1 106 ? 18.020 -0.124 -28.392 1.00 70.62 106 ARG A O 1
ATOM 827 N N . GLY A 1 107 ? 19.772 -0.868 -27.208 1.00 72.56 107 GLY A N 1
ATOM 828 C CA . GLY A 1 107 ? 19.974 -2.104 -27.981 1.00 72.56 107 GLY A CA 1
ATOM 829 C C . GLY A 1 107 ? 19.019 -3.234 -27.555 1.00 72.56 107 GLY A C 1
ATOM 830 O O . GLY A 1 107 ? 18.445 -3.187 -26.468 1.00 72.56 107 GLY A O 1
ATOM 831 N N . ALA A 1 108 ? 18.875 -4.291 -28.362 1.00 72.81 108 ALA A N 1
ATOM 832 C CA . ALA A 1 108 ? 17.923 -5.387 -28.104 1.00 72.81 108 ALA A CA 1
ATOM 833 C C . A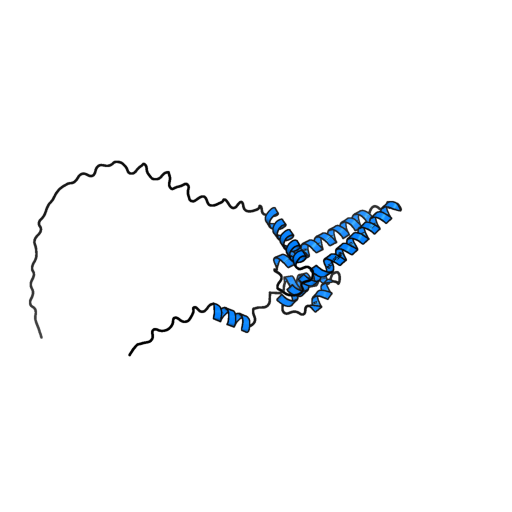LA A 1 108 ? 18.092 -6.056 -26.717 1.00 72.81 108 ALA A C 1
ATOM 835 O O . ALA A 1 108 ? 17.106 -6.369 -26.053 1.00 72.81 108 ALA A O 1
ATOM 836 N N . ALA A 1 109 ? 19.332 -6.195 -26.232 1.00 71.12 109 ALA A N 1
ATOM 837 C CA . ALA A 1 109 ? 19.623 -6.726 -24.895 1.00 71.12 109 ALA A CA 1
ATOM 838 C C . ALA A 1 109 ? 19.078 -5.838 -23.757 1.00 71.12 109 ALA A C 1
ATOM 840 O O . ALA A 1 109 ? 18.585 -6.354 -22.755 1.00 71.12 109 ALA A O 1
ATOM 841 N N . SER A 1 110 ? 19.112 -4.510 -23.923 1.00 78.19 110 SER A N 1
ATOM 842 C CA . SER A 1 110 ? 18.567 -3.569 -22.932 1.00 78.19 110 SER A CA 1
ATOM 843 C C . SER A 1 110 ? 17.038 -3.625 -22.868 1.00 78.19 110 SER A C 1
ATOM 845 O O . SER A 1 110 ? 16.473 -3.574 -21.782 1.00 78.19 110 SER A O 1
ATOM 847 N N . GLN A 1 111 ? 16.372 -3.842 -24.008 1.00 78.44 111 GLN A N 1
ATOM 848 C CA . GLN A 1 111 ? 14.913 -3.970 -24.074 1.00 78.44 111 GLN A CA 1
ATOM 849 C C . GLN A 1 111 ? 14.429 -5.251 -23.385 1.00 78.44 111 GLN A C 1
ATOM 851 O O . GLN A 1 111 ? 13.473 -5.212 -22.614 1.00 78.44 111 GLN A O 1
ATOM 856 N N . ALA A 1 112 ? 15.121 -6.374 -23.602 1.00 81.44 112 ALA A N 1
ATOM 857 C CA . ALA A 1 112 ? 14.799 -7.632 -22.931 1.00 81.44 112 ALA A CA 1
ATOM 858 C C . ALA A 1 112 ? 14.927 -7.515 -21.401 1.00 81.44 112 ALA A C 1
ATOM 860 O O . ALA A 1 112 ? 14.046 -7.972 -20.675 1.00 81.44 112 ALA A O 1
ATOM 861 N N . ALA A 1 113 ? 15.980 -6.855 -20.907 1.00 81.56 113 ALA A N 1
ATOM 862 C CA . ALA A 1 113 ? 16.154 -6.609 -19.477 1.00 81.56 113 ALA A CA 1
ATOM 863 C C . ALA A 1 113 ? 15.024 -5.739 -18.897 1.00 81.56 113 ALA A C 1
ATOM 865 O O . ALA A 1 113 ? 14.483 -6.075 -17.845 1.00 81.56 113 ALA A O 1
ATOM 866 N N . THR A 1 114 ? 14.612 -4.677 -19.603 1.00 82.25 114 THR A N 1
ATOM 867 C CA . THR A 1 114 ? 13.483 -3.826 -19.189 1.00 82.25 114 THR A CA 1
ATOM 868 C C . THR A 1 114 ? 12.184 -4.623 -19.066 1.00 82.25 114 THR A C 1
ATOM 870 O O . THR A 1 114 ? 11.518 -4.528 -18.038 1.00 82.25 114 THR A O 1
ATOM 873 N N . LEU A 1 115 ? 11.857 -5.464 -20.053 1.00 84.81 115 LEU A N 1
ATOM 874 C CA . LEU A 1 115 ? 10.644 -6.291 -20.027 1.00 84.81 115 LEU A CA 1
ATOM 875 C C . LEU A 1 115 ? 10.633 -7.274 -18.850 1.00 84.81 115 LEU A C 1
ATOM 877 O O . LEU A 1 115 ? 9.602 -7.463 -18.206 1.00 84.81 115 LEU A O 1
ATOM 881 N N . VAL A 1 116 ? 11.779 -7.889 -18.538 1.00 87.44 116 VAL A N 1
ATOM 882 C CA . VAL A 1 116 ? 11.899 -8.779 -17.374 1.00 87.44 116 VAL A CA 1
ATOM 883 C C . VAL A 1 116 ? 11.668 -8.002 -16.080 1.00 87.44 116 VAL A C 1
ATOM 885 O O . VAL A 1 116 ? 10.914 -8.457 -15.221 1.00 87.44 116 VAL A O 1
ATOM 888 N N . THR A 1 117 ? 12.271 -6.821 -15.934 1.00 84.25 117 THR A N 1
ATOM 889 C CA . THR A 1 117 ? 12.063 -5.967 -14.758 1.00 84.25 117 THR A CA 1
ATOM 890 C C . THR A 1 117 ? 10.597 -5.550 -14.611 1.00 84.25 117 THR A C 1
ATOM 892 O O . THR A 1 117 ? 10.045 -5.673 -13.519 1.00 84.25 117 THR A O 1
ATOM 895 N N . GLU A 1 118 ? 9.942 -5.129 -15.694 1.00 85.75 118 GLU A N 1
ATOM 896 C CA . GLU A 1 118 ? 8.516 -4.774 -15.703 1.00 85.75 118 GLU A CA 1
ATOM 897 C C . GLU A 1 118 ? 7.626 -5.955 -15.303 1.00 85.75 118 GLU A C 1
ATOM 899 O O . GLU A 1 118 ? 6.730 -5.801 -14.472 1.00 85.75 118 GLU A O 1
ATOM 904 N N . LEU A 1 119 ? 7.907 -7.153 -15.825 1.00 90.50 119 LEU A N 1
ATOM 905 C CA . LEU A 1 119 ? 7.166 -8.364 -15.479 1.00 90.50 119 LEU A CA 1
ATOM 906 C C . LEU A 1 119 ? 7.308 -8.713 -13.992 1.00 90.50 119 LEU A C 1
ATOM 908 O O . LEU A 1 119 ? 6.316 -9.021 -13.332 1.00 90.50 119 LEU A O 1
ATOM 912 N N . LEU A 1 120 ? 8.523 -8.637 -13.441 1.00 90.38 120 LEU A N 1
ATOM 913 C CA . LEU A 1 120 ? 8.759 -8.876 -12.015 1.00 90.38 120 LEU A CA 1
ATOM 914 C C . LEU A 1 120 ? 8.012 -7.862 -11.143 1.00 90.38 120 LEU A C 1
ATOM 916 O O . LEU A 1 120 ? 7.405 -8.244 -10.141 1.00 90.38 120 LEU A O 1
ATOM 920 N N . PHE A 1 121 ? 7.998 -6.587 -11.540 1.00 87.75 121 PHE A N 1
ATOM 921 C CA . PHE A 1 121 ? 7.213 -5.566 -10.852 1.00 87.75 121 PHE A CA 1
ATOM 922 C C . PHE A 1 121 ? 5.709 -5.815 -10.954 1.00 87.75 121 PHE A C 1
ATOM 924 O O . PHE A 1 121 ? 5.010 -5.652 -9.956 1.00 87.75 121 PHE A O 1
ATOM 931 N N . ALA A 1 122 ? 5.203 -6.250 -12.109 1.00 87.38 122 ALA A N 1
ATOM 932 C CA . ALA A 1 122 ? 3.794 -6.591 -12.281 1.00 87.38 122 ALA A CA 1
ATOM 933 C C . ALA A 1 122 ? 3.378 -7.759 -11.370 1.00 87.38 122 ALA A C 1
ATOM 935 O O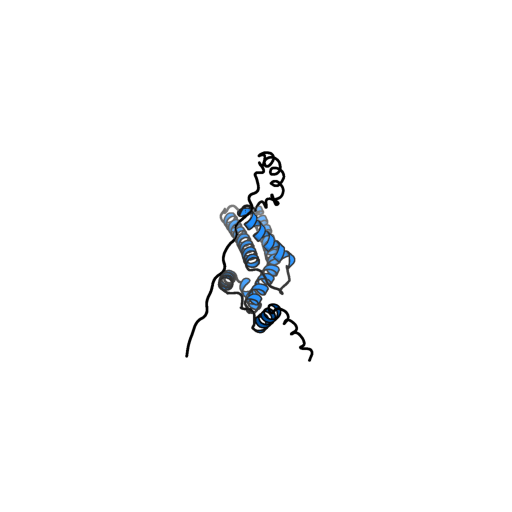 . ALA A 1 122 ? 2.342 -7.691 -10.705 1.00 87.38 122 ALA A O 1
ATOM 936 N N . LEU A 1 123 ? 4.212 -8.799 -11.271 1.00 91.12 123 LEU A N 1
ATOM 937 C CA . LEU A 1 123 ? 3.989 -9.928 -10.362 1.00 91.12 123 LEU A CA 1
ATOM 938 C C . LEU A 1 123 ? 4.020 -9.490 -8.892 1.00 91.12 123 LEU A C 1
ATOM 940 O O . LEU A 1 123 ? 3.151 -9.882 -8.111 1.00 91.12 123 LEU A O 1
ATOM 944 N N . LEU A 1 124 ? 4.979 -8.637 -8.518 1.00 89.25 124 LEU A N 1
ATOM 945 C CA . LEU A 1 124 ? 5.050 -8.061 -7.176 1.00 89.25 124 LEU A CA 1
ATOM 946 C C . LEU A 1 124 ? 3.802 -7.225 -6.858 1.00 89.25 124 LEU A C 1
ATOM 948 O O . LEU A 1 124 ? 3.225 -7.369 -5.781 1.00 89.25 124 LEU A O 1
ATOM 952 N N . ALA A 1 125 ? 3.359 -6.379 -7.790 1.00 86.00 125 ALA A N 1
ATOM 953 C CA . ALA A 1 125 ? 2.167 -5.553 -7.636 1.00 86.00 125 ALA A CA 1
ATOM 954 C C . ALA A 1 125 ? 0.909 -6.413 -7.456 1.00 86.00 125 ALA A C 1
ATOM 956 O O . ALA A 1 125 ? 0.096 -6.129 -6.576 1.00 86.00 125 ALA A O 1
ATOM 957 N N . LEU A 1 126 ? 0.782 -7.504 -8.216 1.00 87.81 126 LEU A N 1
ATOM 958 C CA . LEU A 1 126 ? -0.317 -8.456 -8.069 1.00 87.81 126 LEU A CA 1
ATOM 959 C C . LEU A 1 126 ? -0.293 -9.141 -6.692 1.00 87.81 126 LEU A C 1
ATOM 961 O O . LEU A 1 126 ? -1.331 -9.267 -6.043 1.00 87.81 126 LEU A O 1
ATOM 965 N N . GLY A 1 127 ? 0.895 -9.505 -6.201 1.00 88.75 127 GLY A N 1
ATOM 966 C CA . GLY A 1 127 ? 1.077 -10.033 -4.848 1.00 88.75 127 GLY A CA 1
ATOM 967 C C . GLY A 1 127 ? 0.765 -9.014 -3.745 1.00 88.75 127 GLY A C 1
ATOM 968 O O . GLY A 1 127 ? 0.267 -9.382 -2.685 1.00 88.75 127 GLY A O 1
ATOM 969 N N . LEU A 1 128 ? 1.002 -7.723 -3.966 1.00 88.19 128 LEU A N 1
ATOM 970 C CA . LEU A 1 128 ? 0.670 -6.667 -3.002 1.00 88.19 128 LEU A CA 1
ATOM 971 C C . LEU A 1 128 ? -0.784 -6.190 -3.109 1.00 88.19 128 LEU A C 1
ATOM 973 O O . LEU A 1 128 ? -1.278 -5.518 -2.199 1.00 88.19 128 LEU A O 1
ATOM 977 N N . LEU A 1 129 ? -1.499 -6.556 -4.173 1.00 86.62 129 LEU A N 1
ATOM 978 C CA . LEU A 1 129 ? -2.879 -6.140 -4.399 1.00 86.62 129 LEU A CA 1
ATOM 979 C C . LEU A 1 129 ? -3.814 -6.656 -3.298 1.00 86.62 129 LEU A C 1
ATOM 981 O O . LEU A 1 129 ? -4.575 -5.883 -2.717 1.00 86.62 129 LEU A O 1
ATOM 985 N N . VAL A 1 130 ? -3.711 -7.943 -2.964 1.00 88.69 130 VAL A N 1
ATOM 986 C CA . VAL A 1 130 ? -4.545 -8.600 -1.943 1.00 88.69 130 VAL A CA 1
ATOM 987 C C . VAL A 1 130 ? -4.415 -7.941 -0.561 1.00 88.69 130 VAL A C 1
ATOM 989 O O . VAL A 1 130 ? -5.439 -7.498 -0.031 1.00 88.69 130 VAL A O 1
ATOM 992 N N . PRO A 1 131 ? -3.208 -7.791 0.027 1.00 86.19 131 PRO A N 1
ATOM 993 C CA . PRO A 1 131 ? -3.069 -7.144 1.329 1.00 86.19 131 PRO A CA 1
ATOM 994 C C . PRO A 1 131 ? -3.498 -5.673 1.300 1.00 86.19 131 PRO A C 1
ATOM 996 O O . PRO A 1 131 ? -4.080 -5.186 2.268 1.00 86.19 131 PRO A O 1
ATOM 999 N N . SER A 1 132 ? -3.297 -4.975 0.178 1.00 84.25 132 SER A N 1
ATOM 1000 C CA . SER A 1 132 ? -3.755 -3.589 0.016 1.00 84.25 132 SER A CA 1
ATOM 1001 C C . SER A 1 132 ? -5.272 -3.471 0.096 1.00 84.25 132 SER A C 1
ATOM 1003 O O . SER A 1 132 ? -5.792 -2.605 0.801 1.00 84.25 132 SER A O 1
ATOM 1005 N N . GLN A 1 133 ? -5.987 -4.384 -0.562 1.00 87.12 133 GLN A N 1
ATOM 1006 C CA . GLN A 1 133 ? -7.441 -4.460 -0.467 1.00 87.12 133 GLN A CA 1
ATOM 1007 C C . GLN A 1 133 ? -7.890 -4.858 0.940 1.00 87.12 133 GLN A C 1
ATOM 1009 O O . GLN A 1 133 ? -8.817 -4.256 1.479 1.00 87.12 133 GLN A O 1
ATOM 1014 N N . ALA A 1 134 ? -7.201 -5.801 1.586 1.00 86.56 134 ALA A N 1
ATOM 1015 C CA . ALA A 1 134 ? -7.530 -6.230 2.940 1.00 86.56 134 ALA A CA 1
ATOM 1016 C C . ALA A 1 134 ? -7.463 -5.078 3.959 1.00 86.56 134 ALA A C 1
ATOM 1018 O O . ALA A 1 134 ? -8.382 -4.915 4.764 1.00 86.56 134 ALA A O 1
ATOM 1019 N N . VAL A 1 135 ? -6.418 -4.246 3.911 1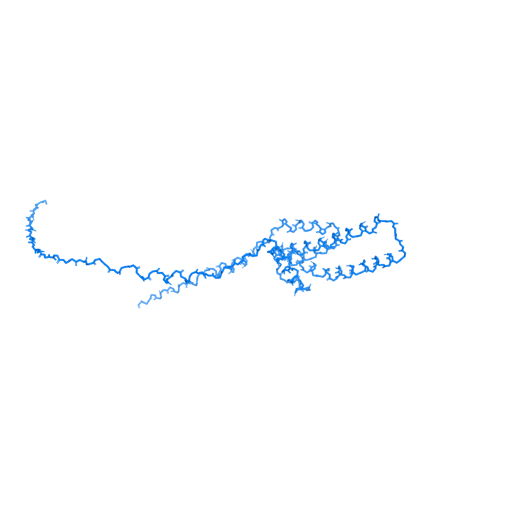.00 86.00 135 VAL A N 1
ATOM 1020 C CA . VAL A 1 135 ? -6.278 -3.083 4.806 1.00 86.00 135 VAL A CA 1
ATOM 1021 C C . VAL A 1 135 ? -7.338 -2.018 4.503 1.00 86.00 135 VAL A C 1
ATOM 1023 O O . VAL A 1 135 ? -7.922 -1.451 5.431 1.00 86.00 135 VAL A O 1
ATOM 1026 N N . LEU A 1 136 ? -7.618 -1.763 3.222 1.00 85.06 136 LEU A N 1
ATOM 1027 C CA . LEU A 1 136 ? -8.600 -0.766 2.797 1.00 85.06 136 LEU A CA 1
ATOM 1028 C C . LEU A 1 136 ? -10.026 -1.149 3.222 1.00 85.06 136 LEU A C 1
ATOM 1030 O O . LEU A 1 136 ? -10.744 -0.317 3.773 1.00 85.06 136 LEU A O 1
ATOM 1034 N N . VAL A 1 137 ? -10.403 -2.420 3.065 1.00 86.94 137 VAL A N 1
ATOM 1035 C CA . VAL A 1 137 ? -11.693 -2.958 3.528 1.00 86.94 137 VAL A CA 1
ATOM 1036 C C . VAL A 1 137 ? -11.844 -2.808 5.045 1.00 86.94 137 VAL A C 1
ATOM 1038 O O . VAL A 1 137 ? -12.872 -2.313 5.504 1.00 86.94 137 VAL A O 1
ATOM 1041 N N . ARG A 1 138 ? -10.815 -3.148 5.838 1.00 86.25 138 ARG A N 1
ATOM 1042 C CA . ARG A 1 138 ? -10.843 -2.965 7.306 1.00 86.25 138 ARG A CA 1
ATOM 1043 C C . ARG A 1 138 ? -11.055 -1.502 7.694 1.00 86.25 138 ARG A C 1
ATOM 1045 O O . ARG A 1 138 ? -11.822 -1.199 8.602 1.00 86.25 138 ARG A O 1
ATOM 1052 N N . ARG A 1 139 ? -10.406 -0.583 6.977 1.00 84.06 139 ARG A N 1
ATOM 1053 C CA . ARG A 1 139 ? -10.542 0.863 7.182 1.00 84.06 139 ARG A CA 1
ATOM 1054 C C . ARG A 1 139 ? -11.919 1.403 6.829 1.00 84.06 139 ARG A C 1
ATOM 1056 O O . ARG A 1 139 ? -12.438 2.233 7.567 1.00 84.06 139 ARG A O 1
ATOM 1063 N N . LEU A 1 140 ? -12.491 0.940 5.723 1.00 84.62 140 LEU A N 1
ATOM 1064 C CA . LEU A 1 140 ? -13.842 1.306 5.310 1.00 84.62 140 LEU A CA 1
ATOM 1065 C C . LEU A 1 140 ? -14.872 0.797 6.319 1.00 84.62 140 LEU A C 1
ATOM 1067 O O . LEU A 1 140 ? -15.747 1.553 6.728 1.00 84.62 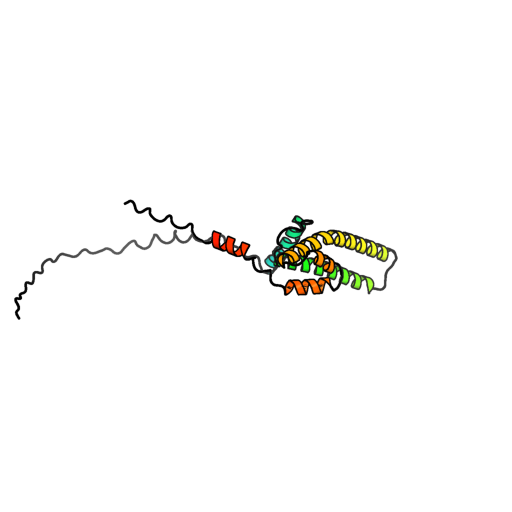140 LEU A O 1
ATOM 1071 N N . HIS A 1 141 ? -14.703 -0.429 6.815 1.00 84.81 141 HIS A N 1
ATOM 1072 C CA . HIS A 1 141 ? -15.546 -0.958 7.884 1.00 84.81 141 HIS A CA 1
ATOM 1073 C C . HIS A 1 141 ? -15.397 -0.167 9.196 1.00 84.81 141 HIS A C 1
ATOM 1075 O O . HIS A 1 141 ? -16.402 0.107 9.847 1.00 84.81 141 HIS A O 1
ATOM 1081 N N . ASP A 1 142 ? -14.187 0.282 9.556 1.00 79.62 142 ASP A N 1
ATOM 1082 C CA . ASP A 1 142 ? -13.966 1.176 10.711 1.00 79.62 142 ASP A CA 1
ATOM 1083 C C . ASP A 1 142 ? -14.669 2.545 10.558 1.00 79.62 142 ASP A C 1
ATOM 1085 O O . ASP A 1 142 ? -14.947 3.231 11.545 1.00 79.62 142 ASP A O 1
ATOM 1089 N N . ALA A 1 143 ? -14.946 2.953 9.319 1.00 81.06 143 ALA A N 1
ATOM 1090 C CA . ALA A 1 143 ? -15.672 4.166 8.961 1.00 81.06 143 ALA A CA 1
ATOM 1091 C C . ALA A 1 143 ? -17.190 3.950 8.782 1.00 81.06 143 ALA A C 1
ATOM 1093 O O . ALA A 1 143 ? -17.881 4.880 8.372 1.00 81.06 143 ALA A O 1
ATOM 1094 N N . ASN A 1 144 ? -17.722 2.754 9.076 1.00 80.44 144 ASN A N 1
ATOM 1095 C CA . ASN A 1 144 ? -19.103 2.347 8.765 1.00 80.44 144 ASN A CA 1
ATOM 1096 C C . ASN A 1 144 ? -19.469 2.458 7.267 1.00 80.44 144 ASN A C 1
ATOM 1098 O O . ASN A 1 144 ? -20.636 2.627 6.915 1.00 80.44 144 ASN A O 1
ATOM 1102 N N . LEU A 1 145 ? -18.483 2.347 6.374 1.00 83.25 145 LEU A N 1
ATOM 1103 C CA . LEU A 1 145 ? -18.673 2.319 4.925 1.00 83.25 145 LEU A CA 1
ATOM 1104 C C . LEU A 1 145 ? -18.609 0.884 4.395 1.00 83.25 145 LEU A C 1
ATOM 1106 O O . LEU A 1 145 ? -18.010 -0.003 5.003 1.00 83.25 145 LEU A O 1
ATOM 1110 N N . SER A 1 146 ? -19.212 0.653 3.228 1.00 85.50 146 SER A N 1
ATOM 1111 C CA . SER A 1 146 ? -19.165 -0.663 2.586 1.00 85.50 146 SER A CA 1
ATOM 1112 C C . SER A 1 146 ? -17.745 -1.010 2.112 1.00 85.50 146 SER A C 1
ATOM 1114 O O . SER A 1 146 ? -17.045 -0.172 1.540 1.00 85.50 146 SER A O 1
ATOM 1116 N N . GLY A 1 147 ? -17.321 -2.264 2.296 1.00 81.38 147 GLY A N 1
ATOM 1117 C CA . GLY A 1 147 ? -16.029 -2.749 1.796 1.00 81.38 147 GLY A CA 1
ATOM 1118 C C . GLY A 1 147 ? -15.898 -2.712 0.267 1.00 81.38 147 GLY A C 1
ATOM 1119 O O . GLY A 1 147 ? -14.785 -2.694 -0.246 1.00 81.38 147 GLY A O 1
ATOM 1120 N N . TRP A 1 148 ? -17.013 -2.618 -0.466 1.00 84.00 148 TRP A N 1
ATOM 1121 C CA . TRP A 1 148 ? -17.038 -2.490 -1.929 1.00 84.00 148 TRP A CA 1
ATOM 1122 C C . TRP A 1 148 ? -16.316 -1.247 -2.443 1.00 84.00 148 TRP A C 1
ATOM 1124 O O . TRP A 1 148 ? -15.728 -1.277 -3.523 1.00 84.00 148 TRP A O 1
ATOM 1134 N N . TYR A 1 149 ? -16.279 -0.177 -1.646 1.00 81.88 149 TYR A N 1
ATOM 1135 C CA . TYR A 1 149 ? -15.514 1.018 -1.988 1.00 81.88 149 TYR A CA 1
ATOM 1136 C C . TYR A 1 149 ? -14.007 0.742 -2.103 1.00 81.88 149 TYR A C 1
ATOM 1138 O O . TYR A 1 149 ? -13.313 1.503 -2.771 1.00 81.88 149 TYR A O 1
ATOM 1146 N N . ALA A 1 150 ? -13.489 -0.363 -1.551 1.00 82.75 150 ALA A N 1
ATOM 1147 C CA . ALA A 1 150 ? -12.079 -0.724 -1.690 1.00 82.75 150 ALA A CA 1
ATOM 1148 C C . ALA A 1 150 ? -11.652 -0.922 -3.157 1.00 82.75 150 ALA A C 1
ATOM 1150 O O . ALA A 1 150 ? -10.517 -0.596 -3.516 1.00 82.75 150 ALA A O 1
ATOM 1151 N N . LEU A 1 151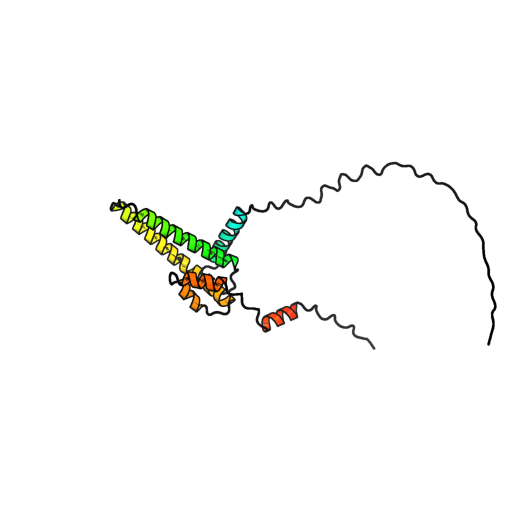 ? -12.584 -1.342 -4.023 1.00 83.12 151 LEU A N 1
ATOM 1152 C CA . LEU A 1 151 ? -12.345 -1.510 -5.458 1.00 83.12 151 LEU A CA 1
ATOM 1153 C C . LEU A 1 151 ? -12.050 -0.188 -6.172 1.00 83.12 151 LEU A C 1
ATOM 1155 O O . LEU A 1 151 ? -11.304 -0.177 -7.146 1.00 83.12 151 LEU A O 1
ATOM 1159 N N . LEU A 1 152 ? -12.556 0.942 -5.670 1.00 79.50 152 LEU A N 1
ATOM 1160 C CA . LEU A 1 152 ? -12.205 2.259 -6.213 1.00 79.50 152 LEU A CA 1
ATOM 1161 C C . LEU A 1 152 ? -10.715 2.578 -6.015 1.00 79.50 152 LEU A C 1
ATOM 1163 O O . LEU A 1 152 ? -10.154 3.379 -6.758 1.00 79.50 152 LEU A O 1
ATOM 1167 N N . GLY A 1 153 ? -10.060 1.912 -5.058 1.00 75.50 153 GLY A N 1
ATOM 1168 C CA . GLY A 1 153 ? -8.618 1.984 -4.854 1.00 75.50 153 GLY A CA 1
ATOM 1169 C C . GLY A 1 153 ? -7.787 1.328 -5.962 1.00 75.50 153 GLY A C 1
ATOM 1170 O O . GLY A 1 153 ? -6.602 1.633 -6.057 1.00 75.50 153 GLY A O 1
ATOM 1171 N N . LEU A 1 154 ? -8.375 0.464 -6.806 1.00 76.25 154 LEU A N 1
ATOM 1172 C CA . LEU A 1 154 ? -7.686 -0.113 -7.973 1.00 76.25 154 LEU A CA 1
ATOM 1173 C C . LEU A 1 154 ? -7.566 0.880 -9.128 1.00 76.25 154 LEU A C 1
ATOM 1175 O O . LEU A 1 154 ? -6.733 0.685 -10.011 1.00 76.25 154 LEU A O 1
ATOM 1179 N N . ILE A 1 155 ? -8.401 1.920 -9.150 1.00 77.31 155 ILE A N 1
ATOM 1180 C CA . ILE A 1 155 ? -8.392 2.885 -10.238 1.00 77.31 155 ILE A CA 1
ATOM 1181 C C . ILE A 1 155 ? -7.302 3.930 -9.937 1.00 77.31 155 ILE A C 1
ATOM 1183 O O . ILE A 1 155 ? -7.396 4.637 -8.923 1.00 77.31 155 ILE A O 1
ATOM 1187 N N . PRO A 1 156 ? -6.258 4.051 -10.782 1.00 62.78 156 PRO A N 1
ATOM 1188 C CA . PRO A 1 156 ? -5.233 5.076 -10.606 1.00 62.78 156 PRO A CA 1
ATOM 1189 C C . PRO A 1 156 ? -5.883 6.471 -10.589 1.00 62.78 156 PRO A C 1
ATOM 1191 O O . PRO A 1 156 ? -6.872 6.700 -11.279 1.00 62.78 156 PRO A O 1
ATOM 1194 N N . LEU A 1 157 ? -5.358 7.387 -9.762 1.00 62.25 157 LEU A N 1
ATOM 1195 C CA . LEU A 1 157 ? -5.942 8.692 -9.360 1.00 62.25 157 LEU A CA 1
ATOM 1196 C C . LEU A 1 157 ? -7.109 8.616 -8.359 1.00 62.25 157 LEU A C 1
ATOM 1198 O O . LEU A 1 157 ? -7.076 9.306 -7.338 1.00 62.25 157 LEU A O 1
ATOM 1202 N N . LEU A 1 158 ? -8.103 7.757 -8.591 1.00 67.12 158 LEU A N 1
ATOM 1203 C CA . LEU A 1 158 ? -9.234 7.561 -7.667 1.00 67.12 158 LEU A CA 1
ATOM 1204 C C . LEU A 1 158 ? -8.792 6.940 -6.336 1.00 67.12 158 LEU A C 1
ATOM 1206 O O . LEU A 1 158 ? -9.295 7.331 -5.284 1.00 67.12 158 LEU A O 1
ATOM 1210 N N . GLY A 1 159 ? -7.772 6.075 -6.358 1.00 67.00 159 GLY A N 1
ATOM 1211 C CA . GLY A 1 159 ? -7.100 5.613 -5.145 1.00 67.00 159 GLY A CA 1
ATOM 1212 C C . GLY A 1 159 ? -6.531 6.766 -4.310 1.00 67.00 159 GLY A C 1
ATOM 1213 O O . GLY A 1 159 ? -6.744 6.803 -3.104 1.00 67.00 159 GLY A O 1
ATOM 1214 N N . GLY A 1 160 ? -5.905 7.768 -4.937 1.00 68.75 160 GLY A N 1
ATOM 1215 C CA . GLY A 1 160 ? -5.385 8.956 -4.246 1.00 68.75 160 GLY A CA 1
ATOM 1216 C C . GLY A 1 160 ? -6.481 9.811 -3.601 1.00 68.75 160 GLY A C 1
ATOM 1217 O O . GLY A 1 160 ? -6.353 10.227 -2.449 1.00 68.75 160 GLY A O 1
ATOM 1218 N N . LEU A 1 161 ? -7.594 10.015 -4.311 1.00 68.88 161 LEU A N 1
ATOM 1219 C CA . LEU A 1 161 ? -8.771 10.720 -3.788 1.00 68.88 161 LEU A CA 1
ATOM 1220 C C . LEU A 1 161 ? -9.444 9.956 -2.639 1.00 68.88 161 LEU A C 1
ATOM 1222 O O . LEU A 1 161 ? -9.847 10.567 -1.653 1.00 68.88 161 LEU A O 1
ATOM 1226 N N . MET A 1 162 ? -9.513 8.625 -2.719 1.00 70.50 162 MET A N 1
ATOM 1227 C CA . MET A 1 162 ? -10.020 7.780 -1.635 1.00 70.50 162 MET A CA 1
ATOM 1228 C C . MET A 1 162 ? -9.135 7.868 -0.387 1.00 70.50 162 MET A C 1
ATOM 1230 O O . MET A 1 162 ? -9.646 7.956 0.727 1.00 70.50 162 MET A O 1
ATOM 1234 N N . LEU A 1 163 ? -7.809 7.878 -0.557 1.00 67.69 163 LEU A N 1
ATOM 1235 C CA . LEU A 1 163 ? -6.864 8.070 0.545 1.00 67.69 163 LEU A CA 1
ATOM 1236 C C . LEU A 1 163 ? -7.075 9.430 1.221 1.00 67.69 163 LEU A C 1
ATOM 1238 O O . LEU A 1 163 ? -7.069 9.501 2.448 1.00 67.69 163 LEU A O 1
ATOM 1242 N N . LEU A 1 164 ? -7.320 10.488 0.440 1.00 69.06 164 LEU A N 1
ATOM 1243 C CA . LEU A 1 164 ? -7.644 11.817 0.963 1.00 69.06 164 LEU A CA 1
ATOM 1244 C C . LEU A 1 164 ? -8.990 11.823 1.708 1.00 69.06 164 LEU A C 1
ATOM 1246 O O . LEU A 1 164 ? -9.089 12.376 2.801 1.00 69.06 164 LEU A O 1
ATOM 1250 N N . ALA A 1 165 ? -10.011 11.157 1.170 1.00 71.00 165 ALA A N 1
ATOM 1251 C CA . ALA A 1 165 ? -11.308 11.024 1.828 1.00 71.00 165 ALA A CA 1
ATOM 1252 C C . ALA A 1 165 ? -11.198 10.258 3.161 1.00 71.00 165 ALA A C 1
ATOM 1254 O O . ALA A 1 165 ? -11.707 10.719 4.181 1.00 71.00 165 ALA A O 1
ATOM 1255 N N . LEU A 1 166 ? -10.468 9.137 3.190 1.00 70.69 166 LEU A N 1
ATOM 1256 C CA . LEU A 1 166 ? -10.207 8.354 4.406 1.00 70.69 166 LEU A CA 1
ATOM 1257 C C . LEU A 1 166 ? -9.304 9.086 5.410 1.00 70.69 166 LEU A C 1
ATOM 1259 O O . LEU A 1 166 ? -9.405 8.837 6.610 1.00 70.69 166 LEU A O 1
ATOM 1263 N N . ALA A 1 167 ? -8.438 9.991 4.948 1.00 67.44 167 ALA A N 1
ATOM 1264 C CA . ALA A 1 167 ? -7.643 10.868 5.807 1.00 67.44 167 ALA A CA 1
ATOM 1265 C C . ALA A 1 167 ? -8.516 11.845 6.598 1.00 67.44 167 ALA A C 1
ATOM 1267 O O . ALA A 1 167 ? -8.267 12.095 7.779 1.00 67.44 167 ALA A O 1
ATOM 1268 N N . LEU A 1 168 ? -9.519 12.398 5.916 1.00 71.38 168 LEU A N 1
ATOM 1269 C CA . LEU A 1 168 ? -10.427 13.411 6.440 1.00 71.38 168 LEU A CA 1
ATOM 1270 C C . LEU A 1 168 ? -11.553 12.799 7.282 1.00 71.38 168 LEU A C 1
ATOM 1272 O O . LEU A 1 168 ? -12.138 13.493 8.113 1.00 71.38 168 LEU A O 1
ATOM 1276 N N . LEU A 1 169 ? -11.846 11.505 7.108 1.00 73.56 169 LEU A N 1
ATOM 1277 C CA . LEU A 1 169 ? -12.944 10.856 7.811 1.00 73.56 169 LEU A CA 1
ATOM 1278 C C . LEU A 1 169 ? -12.588 10.521 9.276 1.00 73.56 169 LEU A C 1
ATOM 1280 O O . LEU A 1 169 ? -11.593 9.835 9.553 1.00 73.56 169 LEU A O 1
ATOM 1284 N N . PRO A 1 170 ? -13.402 10.953 10.255 1.00 63.41 170 PRO A N 1
ATOM 1285 C CA . PRO A 1 170 ? -13.295 10.454 11.615 1.00 63.41 170 PRO A CA 1
ATOM 1286 C C . PRO A 1 170 ? -13.704 8.975 11.669 1.00 63.41 170 PRO A C 1
ATOM 1288 O O . PRO A 1 170 ? -14.584 8.516 10.947 1.00 63.41 170 PRO A O 1
ATOM 1291 N N . THR A 1 171 ? -13.064 8.220 12.559 1.00 66.56 171 THR A N 1
ATOM 1292 C CA . THR A 1 171 ? -13.516 6.871 12.923 1.00 66.56 171 THR A CA 1
ATOM 1293 C C . THR A 1 171 ? -14.896 6.993 13.551 1.00 66.56 171 THR A C 1
ATOM 1295 O O . THR A 1 171 ? -15.080 7.864 14.406 1.00 66.56 171 THR A O 1
ATOM 1298 N N . ALA A 1 172 ? -15.845 6.157 13.131 1.00 70.88 172 ALA A N 1
ATOM 1299 C CA . ALA A 1 172 ? -17.218 6.269 13.601 1.00 70.88 172 ALA A CA 1
ATOM 1300 C C . ALA A 1 172 ? -17.284 6.163 15.139 1.00 70.88 172 ALA A C 1
ATOM 1302 O O . ALA A 1 172 ? -16.560 5.347 15.725 1.00 70.88 172 ALA A O 1
ATOM 1303 N N . PRO A 1 173 ? -18.117 6.985 15.810 1.00 68.94 173 PRO A N 1
ATOM 1304 C CA . PRO A 1 173 ? -18.279 6.892 17.251 1.00 68.94 173 PRO A CA 1
ATOM 1305 C C . PRO A 1 173 ? -18.838 5.512 17.630 1.00 68.94 173 PRO A C 1
ATOM 1307 O O . PRO A 1 173 ? -19.612 4.928 16.862 1.00 68.94 173 PRO A O 1
ATOM 1310 N N . PRO A 1 174 ? -18.450 4.970 18.799 1.00 68.00 174 PRO A N 1
ATOM 1311 C CA . PRO A 1 174 ? -18.988 3.707 19.282 1.00 68.00 174 PRO A CA 1
ATOM 1312 C C . PRO A 1 174 ? -20.516 3.777 19.329 1.00 68.00 174 PRO A C 1
ATOM 1314 O O . PRO A 1 174 ? -21.100 4.763 19.777 1.00 68.00 174 PRO A O 1
ATOM 1317 N N . THR A 1 175 ? -21.168 2.731 18.829 1.00 76.56 175 THR A N 1
ATOM 1318 C CA . THR A 1 175 ? -22.632 2.631 18.799 1.00 76.56 175 THR A CA 1
ATOM 1319 C C . THR A 1 175 ? -23.200 2.697 20.222 1.00 76.56 175 THR A C 1
ATOM 1321 O O . THR A 1 175 ? -22.524 2.275 21.157 1.00 76.56 175 THR A O 1
ATOM 1324 N N . LEU A 1 176 ? -24.458 3.122 20.398 1.00 77.81 176 LEU A N 1
ATOM 1325 C CA . LEU A 1 176 ? -25.109 3.223 21.721 1.00 77.81 176 LEU A CA 1
ATOM 1326 C C . LEU A 1 176 ? -25.014 1.934 22.562 1.00 77.81 176 LEU A C 1
ATOM 1328 O O . LEU A 1 176 ? -24.874 1.981 23.781 1.00 77.81 176 LEU A O 1
ATOM 1332 N N . ALA A 1 177 ? -25.030 0.771 21.907 1.00 73.56 177 ALA A N 1
ATOM 1333 C CA . ALA A 1 177 ? -24.814 -0.519 22.558 1.00 73.56 177 ALA A CA 1
ATOM 1334 C C . ALA A 1 177 ? -23.377 -0.692 23.097 1.00 73.56 177 ALA A C 1
ATOM 1336 O O . ALA A 1 177 ? -23.178 -1.244 24.176 1.00 73.56 177 ALA A O 1
ATOM 1337 N N . GLN A 1 178 ? -22.371 -0.196 22.370 1.00 72.44 178 GLN A N 1
ATOM 1338 C CA . GLN A 1 178 ? -20.963 -0.238 22.778 1.00 72.44 178 GLN A CA 1
ATOM 1339 C C . GLN A 1 178 ? -20.667 0.775 23.888 1.00 72.44 178 GLN A C 1
ATOM 1341 O O . GLN A 1 178 ? -19.908 0.462 24.803 1.00 72.44 178 GLN A O 1
ATOM 1346 N N . THR A 1 179 ? -21.283 1.959 23.856 1.00 73.81 179 THR A N 1
ATOM 1347 C CA . THR A 1 179 ? -21.165 2.933 24.952 1.00 73.81 179 THR A CA 1
ATOM 1348 C C . THR A 1 179 ? -21.847 2.418 26.216 1.00 73.81 179 THR A C 1
ATOM 1350 O O . THR A 1 179 ? -21.228 2.442 27.272 1.00 73.81 179 THR A O 1
ATOM 1353 N N . ALA A 1 180 ? -23.043 1.827 26.111 1.00 77.25 180 ALA A N 1
ATOM 1354 C CA . ALA A 1 180 ? -23.741 1.243 27.259 1.00 77.25 180 ALA A CA 1
ATOM 1355 C C . ALA A 1 180 ? -22.969 0.075 27.901 1.00 77.25 180 ALA A C 1
ATOM 1357 O O . ALA A 1 180 ? -22.912 -0.030 29.124 1.00 77.25 180 ALA A O 1
ATOM 1358 N N . ALA A 1 181 ? -22.336 -0.786 27.096 1.00 76.50 181 ALA A N 1
ATOM 1359 C CA . ALA A 1 181 ? -21.479 -1.862 27.600 1.00 76.50 181 ALA A CA 1
ATOM 1360 C C . ALA A 1 181 ? -20.215 -1.323 28.297 1.00 76.50 181 ALA A C 1
ATOM 1362 O O . ALA A 1 181 ? -19.798 -1.848 29.330 1.00 76.50 181 ALA A O 1
ATOM 1363 N N . THR A 1 182 ? -19.631 -0.250 27.755 1.00 79.00 182 THR A N 1
ATOM 1364 C CA . THR A 1 182 ? -18.460 0.414 28.345 1.00 79.00 182 THR A CA 1
ATOM 1365 C C . THR A 1 182 ? -18.827 1.064 29.683 1.00 79.00 182 THR A C 1
ATOM 1367 O O . THR A 1 182 ? -18.147 0.825 30.681 1.00 79.00 182 THR A O 1
ATOM 1370 N N . ASP A 1 183 ? -19.954 1.776 29.744 1.00 78.56 183 ASP A N 1
ATOM 1371 C CA . ASP A 1 183 ? -20.492 2.387 30.967 1.00 78.56 183 ASP A CA 1
ATOM 1372 C C . ASP A 1 183 ? -20.854 1.343 32.032 1.00 78.56 183 ASP A C 1
ATOM 1374 O O . ASP A 1 183 ? -20.620 1.551 33.225 1.00 78.56 183 ASP A O 1
ATOM 1378 N N . ALA A 1 184 ? -21.387 0.190 31.616 1.00 77.69 184 ALA A N 1
ATOM 1379 C CA . ALA A 1 184 ? -21.680 -0.924 32.511 1.00 77.69 184 ALA A CA 1
ATOM 1380 C C . ALA A 1 184 ? -20.405 -1.528 33.121 1.00 77.69 184 ALA A C 1
ATOM 1382 O O . ALA A 1 184 ? -20.401 -1.863 34.302 1.00 77.69 184 ALA A O 1
ATOM 1383 N N . SER A 1 185 ? -19.320 -1.625 32.343 1.00 76.25 185 SER A N 1
ATOM 1384 C CA . SER A 1 185 ? -18.022 -2.123 32.824 1.00 76.25 185 SER A CA 1
ATOM 1385 C C . SER A 1 185 ? -17.269 -1.128 33.717 1.00 76.25 185 SER A C 1
ATOM 1387 O O . SER A 1 185 ? -16.476 -1.537 34.561 1.00 76.25 185 SER A O 1
ATOM 1389 N N . ALA A 1 186 ? -17.522 0.174 33.546 1.00 79.19 186 ALA A N 1
ATOM 1390 C CA . ALA A 1 186 ? -16.893 1.241 34.321 1.00 79.19 186 ALA A CA 1
ATOM 1391 C C . ALA A 1 186 ? -17.583 1.495 35.671 1.00 79.19 186 ALA A C 1
ATOM 1393 O O . ALA A 1 186 ? -16.985 2.108 36.559 1.00 79.19 186 ALA A O 1
ATOM 1394 N N . ARG A 1 187 ? -18.829 1.031 35.860 1.00 76.38 187 ARG A N 1
ATOM 1395 C CA . ARG A 1 187 ? -19.473 1.086 37.177 1.00 76.38 187 ARG A CA 1
ATOM 1396 C C . ARG A 1 187 ? -18.770 0.114 38.129 1.00 76.38 187 ARG A C 1
ATOM 1398 O O . ARG A 1 187 ? -18.710 -1.077 37.824 1.00 76.38 187 ARG A O 1
ATOM 1405 N N . PRO A 1 188 ? -18.289 0.572 39.300 1.00 77.12 188 PRO A N 1
ATOM 1406 C CA . PRO A 1 188 ? -17.851 -0.351 40.338 1.00 77.12 188 PRO A CA 1
ATOM 1407 C C . PRO A 1 188 ? -19.019 -1.284 40.696 1.00 77.12 188 PRO A C 1
ATOM 1409 O O . PRO A 1 188 ? -20.173 -0.837 40.650 1.00 77.12 188 PRO A O 1
ATOM 1412 N N . PRO A 1 189 ? -18.759 -2.563 41.039 1.00 72.62 189 PRO A N 1
ATOM 1413 C CA . PRO A 1 189 ? -19.821 -3.457 41.480 1.00 72.62 189 PRO A CA 1
ATOM 1414 C C . PRO A 1 189 ? -20.540 -2.761 42.630 1.00 72.62 189 PRO A C 1
ATOM 1416 O O . PRO A 1 189 ? -19.885 -2.316 43.576 1.00 72.62 189 PRO A O 1
ATOM 1419 N N . ALA A 1 190 ? -21.859 -2.587 42.495 1.00 67.19 190 ALA A N 1
ATOM 1420 C CA . ALA A 1 190 ? -22.672 -1.934 43.507 1.00 67.19 190 ALA A CA 1
ATOM 1421 C C . ALA A 1 190 ? -22.302 -2.551 44.857 1.00 67.19 190 ALA A C 1
ATOM 1423 O O . ALA A 1 190 ? -22.456 -3.760 45.036 1.00 67.19 190 ALA A O 1
ATOM 1424 N N . SER A 1 191 ? -21.720 -1.747 45.756 1.00 63.84 191 SER A N 1
ATOM 1425 C CA . SER A 1 191 ? -21.368 -2.211 47.091 1.00 63.84 191 SER A CA 1
ATOM 1426 C C . SER A 1 191 ? -22.624 -2.843 47.667 1.00 63.84 191 SER A C 1
ATOM 1428 O O . SER A 1 191 ? -23.641 -2.154 47.788 1.00 63.84 191 SER A O 1
ATOM 1430 N N . VAL A 1 192 ? -22.569 -4.147 47.932 1.00 63.59 192 VAL A N 1
ATOM 1431 C CA . VAL A 1 192 ? -23.655 -4.907 48.547 1.00 63.59 192 VAL A CA 1
ATOM 1432 C C . VAL A 1 192 ? -24.094 -4.108 49.768 1.00 63.59 192 VAL A C 1
ATOM 1434 O O . VAL A 1 192 ? -23.316 -3.935 50.708 1.00 63.59 192 VAL A O 1
ATOM 1437 N N . ALA A 1 193 ? -25.283 -3.508 49.695 1.00 64.88 193 ALA A N 1
ATOM 1438 C CA . ALA A 1 193 ? -25.795 -2.685 50.777 1.00 64.88 193 ALA A CA 1
ATOM 1439 C C . ALA A 1 193 ? -25.820 -3.546 52.051 1.00 64.88 193 ALA A C 1
ATOM 1441 O O . ALA A 1 193 ? -26.219 -4.712 51.967 1.00 64.88 193 ALA A O 1
ATOM 1442 N N . PRO A 1 194 ? -25.378 -3.029 53.213 1.00 65.00 194 PRO A N 1
ATOM 1443 C CA . PRO A 1 194 ? -25.413 -3.808 54.437 1.00 65.00 194 PRO A CA 1
ATOM 1444 C C . PRO A 1 194 ? -26.866 -4.189 54.716 1.00 65.00 194 PRO A C 1
ATOM 1446 O O . PRO A 1 194 ? -27.729 -3.324 54.888 1.00 65.00 194 PRO A O 1
ATOM 1449 N N . VAL A 1 195 ? -27.128 -5.496 54.719 1.00 69.25 195 VAL A N 1
ATOM 1450 C CA . VAL A 1 195 ? -28.381 -6.084 55.187 1.00 69.25 195 VAL A CA 1
ATOM 1451 C C . VAL A 1 195 ? -28.581 -5.582 56.613 1.00 69.25 195 VAL A C 1
ATOM 1453 O O . VAL A 1 195 ? -27.847 -5.965 57.522 1.00 69.25 195 VAL A O 1
ATOM 1456 N N . ARG A 1 196 ? -29.530 -4.663 56.804 1.00 64.94 196 ARG A N 1
ATOM 1457 C CA . ARG A 1 196 ? -29.979 -4.268 58.138 1.00 64.94 196 ARG A CA 1
ATOM 1458 C C . ARG A 1 196 ? -30.685 -5.478 58.744 1.00 64.94 196 ARG A C 1
ATOM 1460 O O . ARG A 1 196 ? -31.833 -5.750 58.413 1.00 64.94 196 ARG A O 1
ATOM 1467 N N . SER A 1 197 ? -29.968 -6.212 59.587 1.00 67.50 197 SER A N 1
ATOM 1468 C CA . SER A 1 197 ? -30.546 -7.173 60.520 1.00 67.50 197 SER A CA 1
ATOM 1469 C C . SER A 1 197 ? -31.447 -6.412 61.493 1.00 67.50 197 SER A C 1
ATOM 1471 O O . SER A 1 197 ? -30.958 -5.535 62.213 1.00 67.50 197 SER A O 1
ATOM 1473 N N . ALA A 1 198 ? -32.747 -6.702 61.421 1.00 67.62 198 ALA A N 1
ATOM 1474 C CA . ALA A 1 198 ? -33.758 -6.290 62.389 1.00 67.62 198 ALA A CA 1
ATOM 1475 C C . ALA A 1 198 ? -33.687 -7.161 63.649 1.00 67.62 198 ALA A C 1
ATOM 1477 O O . ALA A 1 198 ? -33.279 -8.339 63.515 1.00 67.62 198 ALA A O 1
#

Secondary structure (DSSP, 8-state):
--------------------PPP----SSSSSSGGGS-------PPPHHHHHHHHHHHHHHHHHHTTT--SSPPPHHHHHHHHHHHHHHHHHHHHHHHHHHTT----HHHHHHHHHHHHHHHHHHHHHHHHHHHHHHHHHHHTT--GGGGGGGGSTTHHHHHHHHHHHPPPPPPPHHHHHHHHHHHSPP---------

Sequence (198 aa):
MDPAGHPRRAPRQCARRRHAARRPGLVRARNRRARRRHLGPVVVEPGPLRAVAAQAAGAVASVAGQYARFSGRATRREFWWWTAFLTALVSAVVVVQLLVLGDGTRGAASQAATLVTELLFALLALGLLVPSQAVLVRRLHDANLSGWYALLGLIPLLGGLMLLALALLPTAPPTLAQTAATDASARPPASVAPVRSA

InterPro domains:
  IPR008523 Protein of unknown function DUF805 [PF05656] (67-173)
  IPR008523 Protein of unknown function DUF805 [PTHR34980] (66-172)

pLDDT: mean 73.38, std 12.21, range [37.41, 91.12]

Foldseek 3Di:
DDDDDDDDDDDDDDDDDDDDDDDDDDPPPDPPVVPPPPPDPPPPPPDPVVVVVCLLVVLVVVLVVCQQPLDDADDPSSLVSLVVVVVVLVVVVVVVCCVLVVPPDDDPVNVVVVVVVVVVVVVVVVSNLNSQLSNQSNLCVQLVHHSVCSVLCVDPPSVVVVVVVSVPGDRDDDDPVRVVVVVVVPDDDPPPPPDPDD

Radius of gyration: 38.03 Å; chains: 1; bounding box: 64×49×121 Å

Organism: NCBI:txid995039